Protein AF-A0A139WY87-F1 (afdb_monomer_lite)

Sequence (266 aa):
MGYLLSLSDLKKVIAVGTIFSIVATLAPASAQAIRIGKASGSSINSGSFNFDIVTVDDVTKDDESVGFFPEAIQNFNISNQSLGSRNFEICGNLVCPPGNVTVTRLRTDPASGNVLNLNIGSDNQQINLKQLQELFAIKLPSNPDFFENDDVVRYDVTFDSNPQPDLIFLIQSNDPNIINNLSILSQFTDSEILGFFPSLVVAFNNEQNVGTNSGVFKFSLQFPSQPVPEPQANNALLGVGVLGAVLLMKSNQRLKKPVEYKKHQL

Foldseek 3Di:
DDPPDDPVNVVVVLVVVL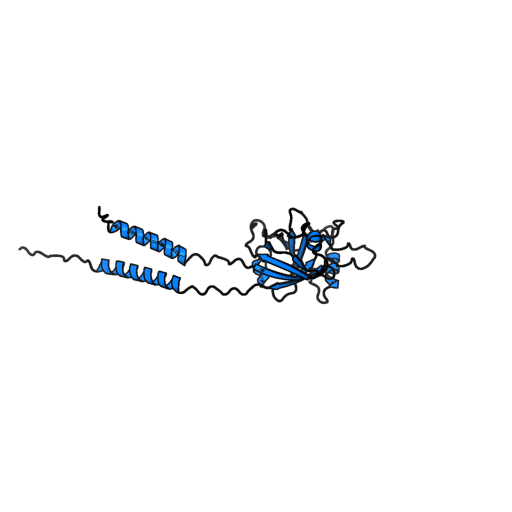VVLCVVLVPDPVCPPFWWKKKWWAFPAQAIKIWIATWDFFPCPPDLFKGKAFLRTGFIAHDDPPDCCVVCLQAVDSTQARKMKMKHQFDADPPPQWTPQDAAEPVRHTDHPVVVQVLCVVPDPDGDPSDDDSQKMKIFIHRDPDSHGSKIWIDRDPDSCVRRTPVCLVVQQVPKIKIFGRHQFADDDPPDDDGDSRGIMIMGIDIPDDPPPPSPVVSVVVSVVSVVVVVVVVVVVVPPDDDDDDDDDD

Secondary structure (DSSP, 8-state):
------HHHHHHHHHHHHHHHHHHHH--SS----EEEEEEEEETTTEEEEEEEEEPBPS-TT-TTEEEEEEEEEEEEEE-TT-TTHHHHHHSSSSPPPEEEEEEE--B-TTT-EEEEEEETTTTEEEEHHHHHHHHHTT-SS---SSSSS-EEEEEEESSS-SS-SEEEEEE---GGGTTBGGGGGGGTTSPEEEE-GGG----BTTBS----TTEEEEEEE----------HHHHHHHHHHHHHHHHHHHHHHT-----------

Radius of gyration: 30.4 Å; chains: 1; bounding box: 88×79×75 Å

Structure (mmCIF, N/CA/C/O backbone):
data_AF-A0A139WY87-F1
#
_entry.id   AF-A0A139WY87-F1
#
loop_
_atom_site.group_PDB
_atom_site.id
_atom_site.type_symbol
_atom_site.label_atom_id
_atom_site.label_alt_id
_atom_site.label_comp_id
_atom_site.label_asym_id
_atom_site.label_entity_id
_atom_site.label_seq_id
_atom_site.pdbx_PDB_ins_code
_atom_site.Cartn_x
_atom_site.Cartn_y
_atom_site.Cartn_z
_atom_site.occupancy
_atom_site.B_iso_or_equiv
_atom_site.auth_seq_id
_atom_site.auth_comp_id
_atom_site.auth_asym_id
_atom_site.auth_atom_id
_atom_site.pdbx_PDB_model_num
ATOM 1 N N . MET A 1 1 ? -19.636 -43.791 -50.875 1.00 38.56 1 MET A N 1
ATOM 2 C CA . MET A 1 1 ? -19.940 -44.022 -49.446 1.00 38.56 1 MET A CA 1
ATOM 3 C C . MET A 1 1 ? -20.724 -42.827 -48.931 1.00 38.56 1 MET A C 1
ATOM 5 O O . MET A 1 1 ? -20.131 -41.785 -48.696 1.00 38.56 1 MET A O 1
ATOM 9 N N . GLY A 1 2 ? -22.052 -42.934 -48.868 1.00 39.47 2 GLY A N 1
ATOM 10 C CA . GLY A 1 2 ? -22.903 -41.893 -48.290 1.00 39.47 2 GLY A CA 1
ATOM 11 C C . GLY A 1 2 ? -23.170 -42.222 -46.827 1.00 39.47 2 GLY A C 1
ATOM 12 O O . GLY A 1 2 ? -23.756 -43.264 -46.543 1.00 39.47 2 GLY A O 1
ATOM 13 N N . TYR A 1 3 ? -22.721 -41.372 -45.907 1.00 42.31 3 TYR A N 1
ATOM 14 C CA . TYR A 1 3 ? -23.073 -41.498 -44.496 1.00 42.31 3 TYR A CA 1
ATOM 15 C C . TYR A 1 3 ? -24.519 -41.025 -44.309 1.00 42.31 3 TYR A C 1
ATOM 17 O O . TYR A 1 3 ? -24.798 -39.829 -44.260 1.00 42.31 3 TYR A O 1
ATOM 25 N N . LEU A 1 4 ? -25.452 -41.976 -44.230 1.00 40.59 4 LEU A N 1
ATOM 26 C CA . LEU A 1 4 ? -26.797 -41.745 -43.707 1.00 40.59 4 LEU A CA 1
ATOM 27 C C . LEU A 1 4 ? -26.678 -41.560 -42.191 1.00 40.59 4 LEU A C 1
ATOM 29 O O . LEU A 1 4 ? -26.730 -42.522 -41.430 1.00 40.59 4 LEU A O 1
ATOM 33 N N . LEU A 1 5 ? -26.477 -40.316 -41.755 1.00 42.03 5 LEU A N 1
ATOM 34 C CA . LEU A 1 5 ? -26.636 -39.954 -40.350 1.00 42.03 5 LEU A CA 1
ATOM 35 C C . LEU A 1 5 ? -28.086 -40.241 -39.951 1.00 42.03 5 LEU A C 1
ATOM 37 O O . LEU A 1 5 ? -29.025 -39.706 -40.547 1.00 42.03 5 LEU A O 1
ATOM 41 N N . SER A 1 6 ? -28.274 -41.119 -38.967 1.00 50.28 6 SER A N 1
ATOM 42 C CA . SER A 1 6 ? -29.606 -41.441 -38.473 1.00 50.28 6 SER A CA 1
ATOM 43 C C . SER A 1 6 ? -30.244 -40.186 -37.864 1.00 50.28 6 SER A C 1
ATOM 45 O O . SER A 1 6 ? -29.577 -39.364 -37.229 1.00 50.28 6 SER A O 1
ATOM 47 N N . LEU A 1 7 ? -31.559 -40.022 -38.029 1.00 52.47 7 LEU A N 1
ATOM 48 C CA . LEU A 1 7 ? -32.296 -38.864 -37.502 1.00 52.47 7 LEU A CA 1
ATOM 49 C C . LEU A 1 7 ? -32.148 -38.702 -35.972 1.00 52.47 7 LEU A C 1
ATOM 51 O O . LEU A 1 7 ? -32.350 -37.609 -35.440 1.00 52.47 7 LEU A O 1
ATOM 55 N N . SER A 1 8 ? -31.820 -39.785 -35.259 1.00 55.44 8 SER A N 1
ATOM 56 C CA . SER A 1 8 ? -31.513 -39.782 -33.825 1.00 55.44 8 SER A CA 1
ATOM 57 C C . SER A 1 8 ? -30.173 -39.133 -33.494 1.00 55.44 8 SER A C 1
ATOM 59 O O . SER A 1 8 ? -30.075 -38.464 -32.466 1.00 55.44 8 SER A O 1
ATOM 61 N N . ASP A 1 9 ? -29.169 -39.272 -34.358 1.00 52.75 9 ASP A N 1
ATOM 62 C CA . ASP A 1 9 ? -27.836 -38.712 -34.123 1.00 52.75 9 ASP A CA 1
ATOM 63 C C . ASP A 1 9 ? -27.827 -37.203 -34.381 1.00 52.75 9 ASP A C 1
ATOM 65 O O . ASP A 1 9 ? -27.259 -36.444 -33.598 1.00 52.75 9 ASP A O 1
ATOM 69 N N . LEU A 1 10 ? -28.591 -36.738 -35.377 1.00 56.41 10 LEU A N 1
ATOM 70 C CA . LEU A 1 10 ? -28.772 -35.307 -35.647 1.00 56.41 10 LEU A CA 1
ATOM 71 C C . LEU A 1 10 ? -29.410 -34.568 -34.453 1.00 56.41 10 LEU A C 1
ATOM 73 O O . LEU A 1 10 ? -28.986 -33.472 -34.094 1.00 56.41 10 LEU A O 1
ATOM 77 N N . LYS A 1 11 ? -30.400 -35.185 -33.789 1.00 52.59 11 LYS A N 1
ATOM 78 C CA . LYS A 1 11 ? -31.056 -34.613 -32.597 1.00 52.59 11 LYS A CA 1
ATOM 79 C C . LYS A 1 11 ? -30.097 -34.464 -31.417 1.00 52.59 11 LYS A C 1
ATOM 81 O O . LYS A 1 11 ? -30.176 -33.471 -30.698 1.00 52.59 11 LYS A O 1
ATOM 86 N N . LYS A 1 12 ? -29.195 -35.431 -31.223 1.00 54.78 12 LYS A N 1
ATOM 87 C CA . LYS A 1 12 ? -28.182 -35.384 -30.159 1.00 54.78 12 LYS A CA 1
ATOM 88 C C . LYS A 1 12 ? -27.159 -34.279 -30.420 1.00 54.78 12 LYS A C 1
ATOM 90 O O . LYS A 1 12 ? -26.861 -33.511 -29.514 1.00 54.78 12 LYS A O 1
ATOM 95 N N . VAL A 1 13 ? -26.694 -34.147 -31.662 1.00 58.31 13 VAL A N 1
ATOM 96 C CA . VAL A 1 13 ? -25.726 -33.110 -32.059 1.00 58.31 13 VAL A CA 1
ATOM 97 C C . VAL A 1 13 ? -26.313 -31.702 -31.901 1.00 58.31 13 VAL A C 1
ATOM 99 O O . VAL A 1 13 ? -25.653 -30.823 -31.353 1.00 58.31 13 VAL A O 1
ATOM 102 N N . ILE A 1 14 ? -27.576 -31.498 -32.289 1.00 60.97 14 ILE A N 1
ATOM 103 C CA . ILE A 1 14 ? -28.265 -30.205 -32.128 1.00 60.97 14 ILE A CA 1
ATOM 104 C C . ILE A 1 14 ? -28.465 -29.861 -30.643 1.00 60.97 14 ILE A C 1
ATOM 106 O O . ILE A 1 14 ? -28.245 -28.717 -30.246 1.00 60.97 14 ILE A O 1
ATOM 110 N N . ALA A 1 15 ? -28.834 -30.834 -29.803 1.00 57.53 15 ALA A N 1
ATOM 111 C CA . ALA A 1 15 ? -28.998 -30.616 -28.364 1.00 57.53 15 ALA A CA 1
ATOM 112 C C . ALA A 1 15 ? -27.677 -30.217 -27.682 1.00 57.53 15 ALA A C 1
ATOM 114 O O . ALA A 1 15 ? -27.653 -29.263 -26.907 1.00 57.53 15 ALA A O 1
ATOM 115 N N . VAL A 1 16 ? -26.574 -30.890 -28.022 1.00 58.03 16 VAL A N 1
ATOM 116 C CA . VAL A 1 16 ? -25.238 -30.564 -27.501 1.00 58.03 16 VAL A CA 1
ATOM 117 C C . VAL A 1 16 ? -24.795 -29.173 -27.968 1.00 58.03 16 VAL A C 1
ATOM 119 O O . VAL A 1 16 ? -24.383 -28.362 -27.142 1.00 58.03 16 VAL A O 1
ATOM 122 N N . GLY A 1 17 ? -24.969 -28.844 -29.252 1.00 57.28 17 GLY A N 1
ATOM 123 C CA . GLY A 1 17 ? -24.649 -27.513 -29.782 1.00 57.28 17 GLY A CA 1
ATOM 124 C C . GLY A 1 17 ? -25.454 -26.387 -29.124 1.00 57.28 17 GLY A C 1
ATOM 125 O O . GLY A 1 17 ? -24.917 -25.315 -28.867 1.00 57.28 17 GLY A O 1
ATOM 126 N N . THR A 1 18 ? -26.716 -26.649 -28.771 1.00 57.84 18 THR A N 1
ATOM 127 C CA . THR A 1 18 ? -27.572 -25.675 -28.075 1.00 57.84 18 THR A CA 1
ATOM 128 C C . THR A 1 18 ? -27.088 -25.418 -26.647 1.00 57.84 18 THR A C 1
ATOM 130 O O . THR A 1 18 ? -27.067 -24.272 -26.215 1.00 57.84 18 THR A O 1
ATOM 133 N N . ILE A 1 19 ? -26.641 -26.452 -25.925 1.00 57.97 19 ILE A N 1
ATOM 134 C CA . ILE A 1 19 ? -26.086 -26.302 -24.569 1.00 57.97 19 ILE A CA 1
ATOM 135 C C . ILE A 1 19 ? -24.779 -25.506 -24.608 1.00 57.97 19 ILE A C 1
ATOM 137 O O . ILE A 1 19 ? -24.632 -24.556 -23.845 1.00 57.97 19 ILE A O 1
ATOM 141 N N . PHE A 1 20 ? -23.864 -25.829 -25.527 1.00 58.00 20 PHE A N 1
ATOM 142 C CA . PHE A 1 20 ? -22.621 -25.066 -25.685 1.00 58.00 20 PHE A CA 1
ATOM 143 C C . PHE A 1 20 ? -22.878 -23.618 -26.100 1.00 58.00 20 PHE A C 1
ATOM 145 O O . PHE A 1 20 ? -22.231 -22.718 -25.576 1.00 58.00 20 PHE A O 1
ATOM 152 N N . SER A 1 21 ? -23.855 -23.380 -26.980 1.00 55.19 21 SER A N 1
ATOM 153 C CA . SER A 1 21 ? -24.248 -22.024 -27.359 1.00 55.19 21 SER A CA 1
ATOM 154 C C . SER A 1 21 ? -24.838 -21.264 -26.173 1.00 55.19 21 SER A C 1
ATOM 156 O O . SER A 1 21 ? -24.461 -20.121 -25.971 1.00 55.19 21 SER A O 1
ATOM 158 N N . ILE A 1 22 ? -25.703 -21.883 -25.361 1.00 57.00 22 ILE A N 1
ATOM 159 C CA . ILE A 1 22 ? -26.273 -21.257 -24.160 1.00 57.00 22 ILE A CA 1
ATOM 160 C C . ILE A 1 22 ? -25.167 -20.926 -23.153 1.00 57.00 22 ILE A C 1
ATOM 162 O O . ILE A 1 22 ? -25.120 -19.797 -22.680 1.00 57.00 22 ILE A O 1
ATOM 166 N N . VAL A 1 23 ? -24.238 -21.849 -22.885 1.00 53.56 23 VAL A N 1
ATOM 167 C CA . VAL A 1 23 ? -23.092 -21.614 -21.989 1.00 53.56 23 VAL A CA 1
ATOM 168 C C . VAL A 1 23 ? -22.189 -20.500 -22.522 1.00 53.56 23 VAL A C 1
ATOM 170 O O . VAL A 1 23 ? -21.832 -19.614 -21.759 1.00 53.56 23 VAL A O 1
ATOM 173 N N . ALA A 1 24 ? -21.887 -20.473 -23.822 1.00 55.78 24 ALA A N 1
ATOM 174 C CA . ALA A 1 24 ? -21.084 -19.412 -24.437 1.00 55.78 24 ALA A CA 1
ATOM 175 C C . ALA A 1 24 ? -21.810 -18.053 -24.503 1.00 55.78 24 ALA A C 1
ATOM 177 O O . ALA A 1 24 ? -21.162 -17.013 -24.522 1.00 55.78 24 ALA A O 1
ATOM 178 N N . THR A 1 25 ? -23.148 -18.042 -24.539 1.00 52.44 25 THR A N 1
ATOM 179 C CA . THR A 1 25 ? -23.948 -16.802 -24.509 1.00 52.44 25 THR A CA 1
ATOM 180 C C . THR A 1 25 ? -24.297 -16.325 -23.096 1.00 52.44 25 THR A C 1
ATOM 182 O O . THR A 1 25 ? -24.609 -15.150 -22.932 1.00 52.44 25 THR A O 1
ATOM 185 N N . LEU A 1 26 ? -24.252 -17.203 -22.083 1.00 48.75 26 LEU A N 1
ATOM 186 C CA . LEU A 1 26 ? -24.526 -16.876 -20.674 1.00 48.75 26 LEU A CA 1
ATOM 187 C C . LEU A 1 26 ? -23.254 -16.685 -19.833 1.00 48.75 26 LEU A C 1
ATOM 189 O O . LEU A 1 26 ? -23.305 -16.013 -18.806 1.00 48.75 26 LEU A O 1
ATOM 193 N N . ALA A 1 27 ? -22.114 -17.236 -20.249 1.00 51.72 27 ALA A N 1
ATOM 194 C CA . ALA A 1 27 ? -20.803 -16.874 -19.724 1.00 51.72 27 ALA A CA 1
ATOM 195 C C . ALA A 1 27 ? -20.177 -15.883 -20.717 1.00 51.72 27 ALA A C 1
ATOM 197 O O . ALA A 1 27 ? -19.670 -16.317 -21.751 1.00 51.72 27 ALA A O 1
ATOM 198 N N . PRO A 1 28 ? -20.265 -14.560 -20.464 1.00 44.66 28 PRO A N 1
ATOM 199 C CA . PRO A 1 28 ? -19.524 -13.952 -19.361 1.00 44.66 28 PRO A CA 1
ATOM 200 C C . PRO A 1 28 ? -20.233 -12.724 -18.750 1.00 44.66 28 PRO A C 1
ATOM 202 O O . PRO A 1 28 ? -20.075 -11.601 -19.220 1.00 44.66 28 PRO A O 1
ATOM 205 N N . ALA A 1 29 ? -20.971 -12.917 -17.656 1.00 41.84 29 ALA A N 1
ATOM 206 C CA . ALA A 1 29 ? -21.329 -11.824 -16.737 1.00 41.84 29 ALA A CA 1
ATOM 207 C C . ALA A 1 29 ? -20.638 -11.954 -15.366 1.00 41.84 29 ALA A C 1
ATOM 209 O O . ALA A 1 29 ? -20.713 -11.046 -14.548 1.00 41.84 29 ALA A O 1
ATOM 210 N N . SER A 1 30 ? -19.913 -13.053 -15.132 1.00 40.94 30 SER A N 1
ATOM 211 C CA . SER A 1 30 ? -18.976 -13.201 -14.010 1.00 40.94 30 SER A CA 1
ATOM 212 C C . SER A 1 30 ? -17.540 -12.826 -14.383 1.00 40.94 30 SER A C 1
ATOM 214 O O . SER A 1 30 ? -16.638 -12.986 -13.570 1.00 40.94 30 SER A O 1
ATOM 216 N N . ALA A 1 31 ? -17.312 -12.309 -15.597 1.00 41.44 31 ALA A N 1
ATOM 217 C CA . ALA A 1 31 ? -16.126 -11.512 -15.870 1.00 41.44 31 ALA A CA 1
ATOM 218 C C . ALA A 1 31 ? -16.296 -10.191 -15.109 1.00 41.44 31 ALA A C 1
ATOM 220 O O . ALA A 1 31 ? -16.709 -9.183 -15.679 1.00 41.44 31 ALA A O 1
ATOM 221 N N . GLN A 1 32 ? -16.046 -10.213 -13.798 1.00 48.78 32 GLN A N 1
ATOM 222 C CA . GLN A 1 32 ? -15.683 -9.011 -13.065 1.00 48.78 32 GLN A CA 1
ATOM 223 C C . GLN A 1 32 ? -14.476 -8.457 -13.807 1.00 48.78 32 GLN A C 1
ATOM 225 O O . GLN A 1 32 ? -13.387 -9.026 -13.796 1.00 48.78 32 GLN A O 1
ATOM 230 N N . ALA A 1 33 ? -14.740 -7.454 -14.633 1.00 53.22 33 ALA A N 1
ATOM 231 C CA . ALA A 1 33 ? -13.757 -6.942 -15.549 1.00 53.22 33 ALA A CA 1
ATOM 232 C C . ALA A 1 33 ? -12.628 -6.354 -14.708 1.00 53.22 33 ALA A C 1
ATOM 234 O O . ALA A 1 33 ? -12.869 -5.389 -13.985 1.00 53.22 33 ALA A O 1
ATOM 235 N N . ILE A 1 34 ? -11.434 -6.949 -14.799 1.00 60.88 34 ILE A N 1
ATOM 236 C CA . ILE A 1 34 ? -10.201 -6.409 -14.225 1.00 60.88 34 ILE A CA 1
ATOM 237 C C . ILE A 1 34 ? -10.181 -4.912 -14.538 1.00 60.88 34 ILE A C 1
ATOM 239 O O . ILE A 1 34 ? -10.185 -4.518 -15.711 1.00 60.88 34 ILE A O 1
ATOM 243 N N . ARG A 1 35 ? -10.240 -4.074 -13.500 1.00 72.19 35 ARG A N 1
ATOM 244 C CA . ARG A 1 35 ? -10.120 -2.628 -13.659 1.00 72.19 35 ARG A CA 1
ATOM 245 C C . ARG A 1 35 ? -8.687 -2.255 -13.358 1.00 72.19 35 ARG A C 1
ATOM 247 O O . ARG A 1 35 ? -8.114 -2.681 -12.362 1.00 72.19 35 ARG A O 1
ATOM 254 N N . ILE A 1 36 ? -8.122 -1.460 -14.250 1.00 82.31 36 ILE A N 1
ATOM 255 C CA . ILE A 1 36 ? -6.807 -0.873 -14.053 1.00 82.31 36 ILE A CA 1
ATOM 256 C C . ILE A 1 36 ? -7.052 0.592 -13.718 1.00 82.31 36 ILE A C 1
ATOM 258 O O . ILE A 1 36 ? -7.459 1.371 -14.583 1.00 82.31 36 ILE A O 1
ATOM 262 N N . GLY A 1 37 ? -6.894 0.938 -12.445 1.00 85.69 37 GLY A N 1
ATOM 263 C CA . GLY A 1 37 ? -6.862 2.321 -11.988 1.00 85.69 37 GLY A CA 1
ATOM 264 C C . GLY A 1 37 ? -5.489 2.917 -12.251 1.00 85.69 37 GLY A C 1
ATOM 265 O O . GLY A 1 37 ? -4.485 2.233 -12.110 1.00 85.69 37 GLY A O 1
ATOM 266 N N . LYS A 1 38 ? -5.427 4.190 -12.623 1.00 90.31 38 LYS A N 1
ATOM 267 C CA . LYS A 1 38 ? -4.176 4.939 -12.733 1.00 90.31 38 LYS A CA 1
ATOM 268 C C . LYS A 1 38 ? -4.019 5.827 -11.516 1.00 90.31 38 LYS A C 1
ATOM 270 O O . LYS A 1 38 ? -4.899 6.635 -11.229 1.00 90.31 38 LYS A O 1
ATOM 275 N N . ALA A 1 39 ? -2.907 5.685 -10.819 1.00 90.31 39 ALA A N 1
ATOM 276 C CA . ALA A 1 39 ? -2.515 6.543 -9.722 1.00 90.31 39 ALA A CA 1
ATOM 277 C C . ALA A 1 39 ? -1.458 7.536 -10.204 1.00 90.31 39 ALA A C 1
ATOM 279 O O . ALA A 1 39 ? -0.506 7.167 -10.894 1.00 90.31 39 ALA A O 1
ATOM 280 N N . SER A 1 40 ? -1.600 8.800 -9.821 1.00 89.12 40 SER A N 1
ATOM 281 C CA . SER A 1 40 ? -0.560 9.804 -10.048 1.00 89.12 40 SER A CA 1
ATOM 282 C C . SER A 1 40 ? -0.510 10.802 -8.908 1.00 89.12 40 SER A C 1
ATOM 284 O O . SER A 1 40 ? -1.555 11.259 -8.440 1.00 89.12 40 SER A O 1
ATOM 286 N N . GLY A 1 41 ? 0.694 11.156 -8.476 1.00 86.50 41 GLY A N 1
ATOM 287 C CA . GLY A 1 41 ? 0.896 12.020 -7.323 1.00 86.50 41 GLY A CA 1
ATOM 288 C C . GLY A 1 41 ? 2.230 12.743 -7.326 1.00 86.50 41 GLY A C 1
ATOM 289 O O . GLY A 1 41 ? 3.019 12.649 -8.268 1.00 86.50 41 GLY A O 1
ATOM 290 N N . SER A 1 42 ? 2.478 13.488 -6.252 1.00 80.44 42 SER A N 1
ATOM 291 C CA . SER A 1 42 ? 3.756 14.160 -6.028 1.00 80.44 42 SER A CA 1
ATOM 292 C C . SER A 1 42 ? 4.169 14.170 -4.558 1.00 80.44 42 SER A C 1
ATOM 294 O O . SER A 1 42 ? 3.363 14.351 -3.633 1.00 80.44 42 SER A O 1
ATOM 296 N N . SER A 1 43 ? 5.469 13.986 -4.349 1.00 72.56 43 SER A N 1
ATOM 297 C CA . SER A 1 43 ? 6.122 14.123 -3.050 1.00 72.56 43 SER A CA 1
ATOM 298 C C . SER A 1 43 ? 6.797 15.488 -2.918 1.00 72.56 43 SER A C 1
ATOM 300 O O . SER A 1 43 ? 7.143 16.118 -3.916 1.00 72.56 43 SER A O 1
ATOM 302 N N . ILE A 1 44 ? 7.003 15.931 -1.675 1.00 61.03 44 ILE A N 1
ATOM 303 C CA . ILE A 1 44 ? 7.641 17.213 -1.336 1.00 61.03 44 ILE A CA 1
ATOM 304 C C . ILE A 1 44 ? 9.057 17.303 -1.929 1.00 61.03 44 ILE A C 1
ATOM 306 O O . ILE A 1 44 ? 9.437 18.371 -2.397 1.00 61.03 44 ILE A O 1
ATOM 310 N N . ASN A 1 45 ? 9.804 16.190 -1.970 1.00 57.97 45 ASN A N 1
ATOM 311 C CA . ASN A 1 45 ? 11.219 16.202 -2.366 1.00 57.97 45 ASN A CA 1
ATOM 312 C C . ASN A 1 45 ? 11.618 15.145 -3.413 1.00 57.97 45 ASN A C 1
ATOM 314 O O . ASN A 1 45 ? 12.754 15.194 -3.889 1.00 57.97 45 ASN A O 1
ATOM 318 N N . SER A 1 46 ? 10.746 14.193 -3.783 1.00 58.91 46 SER A N 1
ATOM 319 C CA . SER A 1 46 ? 11.108 13.100 -4.710 1.00 58.91 46 SER A CA 1
ATOM 320 C C . SER A 1 46 ? 10.582 13.231 -6.147 1.00 58.91 46 SER A C 1
ATOM 322 O O . SER A 1 46 ? 11.084 12.539 -7.031 1.00 58.91 46 SER A O 1
ATOM 324 N N . GLY A 1 47 ? 9.715 14.206 -6.440 1.00 73.12 47 GLY A N 1
ATOM 325 C CA . GLY A 1 47 ? 9.161 14.447 -7.783 1.00 73.12 47 GLY A CA 1
ATOM 326 C C . GLY A 1 47 ? 7.725 13.939 -7.935 1.00 73.12 47 GLY A C 1
ATOM 327 O O . GLY A 1 47 ? 7.059 13.632 -6.941 1.00 73.12 47 GLY A O 1
ATOM 328 N N . SER A 1 48 ? 7.226 13.888 -9.174 1.00 85.69 48 SER A N 1
ATOM 329 C CA . SER A 1 48 ? 5.937 13.259 -9.482 1.00 85.69 48 SER A CA 1
ATOM 330 C C . SER A 1 48 ? 6.118 11.767 -9.720 1.00 85.69 48 SER A C 1
ATOM 332 O O . SER A 1 48 ? 7.120 11.351 -10.294 1.00 85.69 48 SER A O 1
ATOM 334 N N . PHE A 1 49 ? 5.147 10.962 -9.314 1.00 87.56 49 PHE A N 1
ATOM 335 C CA . PHE A 1 49 ? 5.144 9.522 -9.549 1.00 87.56 49 PHE A CA 1
ATOM 336 C C . PHE A 1 49 ? 3.810 9.075 -10.129 1.00 87.56 49 PHE A C 1
ATOM 338 O O . PHE A 1 49 ? 2.795 9.770 -10.013 1.00 87.56 49 PHE A O 1
ATOM 345 N N . ASN A 1 50 ? 3.824 7.906 -10.750 1.00 91.81 50 ASN A N 1
ATOM 346 C CA . ASN A 1 50 ? 2.637 7.214 -11.209 1.00 91.81 50 ASN A CA 1
ATOM 347 C C . ASN A 1 50 ? 2.786 5.703 -11.035 1.00 91.81 50 ASN A C 1
ATOM 349 O O . ASN A 1 50 ? 3.892 5.190 -10.881 1.00 91.81 50 ASN A O 1
ATOM 353 N N . PHE A 1 51 ? 1.650 5.022 -11.017 1.00 92.62 51 PHE A N 1
ATOM 354 C CA . PHE A 1 51 ? 1.550 3.574 -11.100 1.00 92.62 51 PHE A CA 1
ATOM 355 C C . PHE A 1 51 ? 0.142 3.185 -11.538 1.00 92.62 51 PHE A C 1
ATOM 357 O O . PHE A 1 51 ? -0.800 3.972 -11.433 1.00 92.62 51 PHE A O 1
ATOM 364 N N . ASP A 1 52 ? 0.002 1.959 -12.005 1.00 93.06 52 ASP A N 1
ATOM 365 C CA . ASP A 1 52 ? -1.278 1.331 -12.275 1.00 93.06 52 ASP A CA 1
ATOM 366 C C . ASP A 1 52 ? -1.664 0.439 -11.082 1.00 93.06 52 ASP A C 1
ATOM 368 O O . ASP A 1 52 ? -0.813 -0.240 -10.508 1.00 93.06 52 ASP A O 1
ATOM 372 N N . ILE A 1 53 ? -2.943 0.438 -10.710 1.00 91.38 53 ILE A N 1
ATOM 373 C CA . ILE A 1 53 ? -3.533 -0.455 -9.708 1.00 91.38 53 ILE A CA 1
ATOM 374 C C . ILE A 1 53 ? -4.457 -1.430 -10.419 1.00 91.38 53 ILE A C 1
ATOM 376 O O . ILE A 1 53 ? -5.494 -1.032 -10.956 1.00 91.38 53 ILE A O 1
ATOM 380 N N . VAL A 1 54 ? -4.109 -2.708 -10.389 1.00 87.44 54 VAL A N 1
ATOM 381 C CA . VAL A 1 54 ? -4.950 -3.788 -10.891 1.00 87.44 54 VAL A CA 1
ATOM 382 C C . VAL A 1 54 ? -5.889 -4.233 -9.780 1.00 87.44 54 VAL A C 1
ATOM 384 O O . VAL A 1 54 ? -5.466 -4.739 -8.744 1.00 87.44 54 VAL A O 1
ATOM 387 N N . THR A 1 55 ? -7.188 -4.053 -9.994 1.00 75.50 55 THR A N 1
ATOM 388 C CA . THR A 1 55 ? -8.203 -4.504 -9.046 1.00 75.50 55 THR A CA 1
ATOM 389 C C . THR A 1 55 ? -8.519 -5.969 -9.329 1.00 75.50 55 THR A C 1
ATOM 391 O O . THR A 1 55 ? -9.297 -6.285 -10.236 1.00 75.50 55 THR A O 1
ATOM 394 N N . VAL A 1 56 ? -7.870 -6.861 -8.590 1.00 68.06 56 VAL A N 1
ATOM 395 C CA . VAL A 1 56 ? -8.181 -8.295 -8.554 1.00 68.06 56 VAL A CA 1
ATOM 396 C C . VAL A 1 56 ? -8.940 -8.633 -7.272 1.00 68.06 56 VAL A C 1
ATOM 398 O O . VAL A 1 56 ? -8.879 -7.884 -6.295 1.00 68.06 56 VAL A O 1
ATOM 401 N N . ASP A 1 57 ? -9.673 -9.745 -7.290 1.00 65.88 57 ASP A N 1
ATOM 402 C CA . ASP A 1 57 ? -10.260 -10.305 -6.074 1.00 65.88 57 ASP A CA 1
ATOM 403 C C . ASP A 1 57 ? -9.147 -10.798 -5.139 1.00 65.88 57 ASP A C 1
ATOM 405 O O . ASP A 1 57 ? -8.126 -11.315 -5.597 1.00 65.88 57 ASP A O 1
ATOM 409 N N . ASP A 1 58 ? -9.366 -10.649 -3.833 1.00 61.31 58 ASP A N 1
ATOM 410 C CA . ASP A 1 58 ? -8.437 -11.106 -2.802 1.00 61.31 58 ASP A CA 1
ATOM 411 C C . ASP A 1 58 ? -8.186 -12.617 -2.898 1.00 61.31 58 ASP A C 1
ATOM 413 O O . ASP A 1 58 ? -9.114 -13.430 -3.033 1.00 61.31 58 ASP A O 1
ATOM 417 N N . VAL A 1 59 ? -6.905 -12.977 -2.843 1.00 58.16 59 VAL A N 1
ATOM 418 C CA . VAL A 1 59 ? -6.414 -14.348 -2.994 1.00 58.16 59 VAL A CA 1
ATOM 419 C C . VAL A 1 59 ? -6.434 -15.085 -1.652 1.00 58.16 59 VAL A C 1
ATOM 421 O O . VAL A 1 59 ? -6.536 -16.312 -1.633 1.00 58.16 59 VAL A O 1
ATOM 424 N N . THR A 1 60 ? -6.401 -14.361 -0.530 1.00 58.38 60 THR A N 1
ATOM 425 C CA . THR A 1 60 ? -6.347 -14.915 0.827 1.00 58.38 60 THR A CA 1
ATOM 426 C C . THR A 1 60 ? -7.666 -14.698 1.558 1.00 58.38 60 THR A C 1
ATOM 428 O O . THR A 1 60 ? -7.708 -14.073 2.609 1.00 58.38 60 THR A O 1
ATOM 431 N N . LYS A 1 61 ? -8.764 -15.274 1.051 1.00 62.34 61 LYS A N 1
ATOM 432 C CA . LYS A 1 61 ? -10.093 -15.223 1.709 1.00 62.34 61 LYS A CA 1
ATOM 433 C C . LYS A 1 61 ? -10.166 -15.914 3.087 1.00 62.34 61 LYS A C 1
ATOM 435 O O . LYS A 1 61 ? -11.261 -16.092 3.614 1.00 62.34 61 LYS A O 1
ATOM 440 N N . ASP A 1 62 ? -9.034 -16.331 3.644 1.00 61.91 62 ASP A N 1
ATOM 441 C CA . ASP A 1 62 ? -8.943 -17.092 4.888 1.00 61.91 62 ASP A CA 1
ATOM 442 C C . ASP A 1 62 ? -8.862 -16.190 6.136 1.00 61.91 62 ASP A C 1
ATOM 444 O O . ASP A 1 62 ? -9.224 -16.640 7.224 1.00 61.91 62 ASP A O 1
ATOM 448 N N . ASP A 1 63 ? -8.435 -14.925 6.000 1.00 69.25 63 ASP A N 1
ATOM 449 C CA . ASP A 1 63 ? -8.384 -13.942 7.093 1.00 69.25 63 ASP A CA 1
ATOM 450 C C . ASP A 1 63 ? -9.099 -12.646 6.686 1.00 69.25 63 ASP A C 1
ATOM 452 O O . ASP A 1 63 ? -8.566 -11.827 5.947 1.00 69.25 63 ASP A O 1
ATOM 456 N N . GLU A 1 64 ? -10.304 -12.418 7.214 1.00 72.00 64 GLU A N 1
ATOM 457 C CA . GLU A 1 64 ? -11.085 -11.204 6.926 1.00 72.00 64 GLU A CA 1
ATOM 458 C C . GLU A 1 64 ? -10.400 -9.902 7.388 1.00 72.00 64 GLU A C 1
ATOM 460 O O . GLU A 1 64 ? -10.868 -8.808 7.067 1.00 72.00 64 GLU A O 1
ATOM 465 N N . SER A 1 65 ? -9.320 -9.995 8.171 1.00 82.44 65 SER A N 1
ATOM 466 C CA . SER A 1 65 ? -8.582 -8.850 8.695 1.00 82.44 65 SER A CA 1
ATOM 467 C C . SER A 1 65 ? -7.343 -8.459 7.886 1.00 82.44 65 SER A C 1
ATOM 469 O O . SER A 1 65 ? -6.781 -7.388 8.154 1.00 82.44 65 SER A O 1
ATOM 471 N N . VAL A 1 66 ? -6.948 -9.272 6.898 1.00 88.50 66 VAL A N 1
ATOM 472 C CA . VAL A 1 66 ? -5.792 -9.030 6.025 1.00 88.50 66 VAL A CA 1
ATOM 473 C C . VAL A 1 66 ? -6.115 -9.444 4.589 1.00 88.50 66 VAL A C 1
ATOM 475 O O . VAL A 1 66 ? -6.290 -10.623 4.310 1.00 88.50 66 VAL A O 1
ATOM 478 N N . GLY A 1 67 ? -6.102 -8.482 3.668 1.00 89.88 67 GLY A N 1
ATOM 479 C CA . GLY A 1 67 ? -6.241 -8.753 2.238 1.00 89.88 67 GLY A CA 1
ATOM 480 C C . GLY A 1 67 ? -4.883 -8.790 1.553 1.00 89.88 67 GLY A C 1
ATOM 481 O O . GLY A 1 67 ? -4.022 -7.957 1.855 1.00 89.88 67 GLY A O 1
ATOM 482 N N . PHE A 1 68 ? -4.680 -9.720 0.620 1.00 90.94 68 PHE A N 1
ATOM 483 C CA . PHE A 1 68 ? -3.431 -9.831 -0.132 1.00 90.94 68 PHE A CA 1
ATOM 484 C C . PHE A 1 68 ? -3.679 -9.892 -1.640 1.00 90.94 68 PHE A C 1
ATOM 486 O O . PHE A 1 68 ? -4.312 -10.806 -2.173 1.00 90.94 68 PHE A O 1
ATOM 493 N N . PHE A 1 69 ? -3.107 -8.918 -2.346 1.00 90.56 69 PHE A N 1
ATOM 494 C CA . PHE A 1 69 ? -3.289 -8.723 -3.778 1.00 90.56 69 PHE A CA 1
ATOM 495 C C . PHE A 1 69 ? -1.925 -8.766 -4.475 1.00 90.56 69 PHE A C 1
ATOM 497 O O . PHE A 1 69 ? -1.214 -7.753 -4.515 1.00 90.56 69 PHE A O 1
ATOM 504 N N . PRO A 1 70 ? -1.522 -9.934 -5.000 1.00 89.94 70 PRO A N 1
ATOM 505 C CA . PRO A 1 70 ? -0.243 -10.068 -5.672 1.00 89.94 70 PRO A CA 1
ATOM 506 C C . PRO A 1 70 ? -0.229 -9.285 -6.987 1.00 89.94 70 PRO A C 1
ATOM 508 O O . PRO A 1 70 ? -1.227 -9.253 -7.707 1.00 89.94 70 PRO A O 1
ATOM 511 N N . GLU A 1 71 ? 0.910 -8.660 -7.292 1.00 91.31 71 GLU A N 1
ATOM 512 C CA . GLU A 1 71 ? 1.151 -7.895 -8.529 1.00 91.31 71 GLU A CA 1
ATOM 513 C C . GLU A 1 71 ? 0.095 -6.805 -8.826 1.00 91.31 71 GLU A C 1
ATOM 515 O O . GLU A 1 71 ? -0.120 -6.413 -9.980 1.00 91.31 71 GLU A O 1
ATOM 520 N N . ALA A 1 72 ? -0.579 -6.312 -7.781 1.00 91.81 72 ALA A N 1
ATOM 521 C CA . ALA A 1 72 ? -1.637 -5.318 -7.891 1.00 91.81 72 ALA A CA 1
ATOM 522 C C . ALA A 1 72 ? -1.112 -3.918 -8.226 1.00 91.81 72 ALA A C 1
ATOM 524 O O . ALA A 1 72 ? -1.862 -3.124 -8.787 1.00 91.81 72 ALA A O 1
ATOM 525 N N . ILE A 1 73 ? 0.154 -3.607 -7.939 1.00 93.94 73 ILE A N 1
ATOM 526 C CA . ILE A 1 73 ? 0.806 -2.378 -8.404 1.00 93.94 73 ILE A CA 1
ATOM 527 C C . ILE A 1 73 ? 1.660 -2.691 -9.626 1.00 93.94 73 ILE A C 1
ATOM 529 O O . ILE A 1 73 ? 2.534 -3.551 -9.581 1.00 93.94 73 ILE A O 1
ATOM 533 N N . GLN A 1 74 ? 1.450 -1.967 -10.719 1.00 93.12 74 GLN A N 1
ATOM 534 C CA . GLN A 1 74 ? 2.197 -2.147 -11.962 1.00 93.12 74 GLN A CA 1
ATOM 535 C C . GLN A 1 74 ? 2.715 -0.817 -12.491 1.00 93.12 74 GLN A C 1
ATOM 537 O O . GLN A 1 74 ? 2.219 0.248 -12.129 1.00 93.12 74 GLN A O 1
ATOM 542 N N . ASN A 1 75 ? 3.724 -0.879 -13.363 1.00 91.81 75 ASN A N 1
ATOM 543 C CA . ASN A 1 75 ? 4.268 0.287 -14.067 1.00 91.81 75 ASN A CA 1
ATOM 544 C C . ASN A 1 75 ? 4.646 1.453 -13.135 1.00 91.81 75 ASN A C 1
ATOM 546 O O . ASN A 1 75 ? 4.514 2.616 -13.517 1.00 91.81 75 ASN A O 1
ATOM 550 N N . PHE A 1 76 ? 5.094 1.152 -11.911 1.00 91.81 76 PHE A N 1
ATOM 551 C CA . PHE A 1 76 ? 5.479 2.183 -10.957 1.00 91.81 76 PHE A CA 1
ATOM 552 C C . PHE A 1 76 ? 6.684 2.963 -11.476 1.00 91.81 76 PHE A C 1
ATOM 554 O O . PHE A 1 76 ? 7.699 2.383 -11.874 1.00 91.81 76 PHE A O 1
ATOM 561 N N . ASN A 1 77 ? 6.574 4.287 -11.460 1.00 88.56 77 ASN A N 1
ATOM 562 C CA . ASN A 1 77 ? 7.625 5.156 -11.949 1.00 88.56 77 ASN A CA 1
ATOM 563 C C . ASN A 1 77 ? 7.615 6.524 -11.265 1.00 88.56 77 ASN A C 1
ATOM 565 O O . ASN A 1 77 ? 6.581 7.188 -11.177 1.00 88.56 77 ASN A O 1
ATOM 569 N N . ILE A 1 78 ? 8.796 6.996 -10.870 1.00 84.56 78 ILE A N 1
ATOM 570 C CA . ILE A 1 78 ? 9.021 8.352 -10.373 1.00 84.56 78 ILE A CA 1
ATOM 571 C C . ILE A 1 78 ? 9.639 9.192 -11.491 1.00 84.56 78 ILE A C 1
ATOM 573 O O . ILE A 1 78 ? 10.812 9.070 -11.841 1.00 84.56 78 ILE A O 1
ATOM 577 N N . SER A 1 79 ? 8.840 10.099 -12.043 1.00 74.62 79 SER A N 1
ATOM 578 C CA . SER A 1 79 ? 9.297 11.123 -12.975 1.00 74.62 79 SER A CA 1
ATOM 579 C C . SER A 1 79 ? 9.926 12.288 -12.206 1.00 74.62 79 SER A C 1
ATOM 581 O O . SER A 1 79 ? 9.238 13.152 -11.659 1.00 74.62 79 SER A O 1
ATOM 583 N N . ASN A 1 80 ? 11.252 12.341 -12.193 1.00 64.06 80 ASN A N 1
ATOM 584 C CA . ASN A 1 80 ? 11.990 13.550 -11.855 1.00 64.06 80 ASN A CA 1
ATOM 585 C C . ASN A 1 80 ? 12.964 13.844 -13.001 1.00 64.06 80 ASN A C 1
ATOM 587 O O . ASN A 1 80 ? 13.729 12.968 -13.397 1.00 64.06 80 ASN A O 1
ATOM 591 N N . GLN A 1 81 ? 12.903 15.053 -13.572 1.00 49.53 81 GLN A N 1
ATOM 592 C CA . GLN A 1 81 ? 13.587 15.408 -14.828 1.00 49.53 81 GLN A CA 1
ATOM 593 C C . GLN A 1 81 ? 15.123 15.331 -14.756 1.00 49.53 81 GLN A C 1
ATOM 595 O O . GLN A 1 81 ? 15.785 15.452 -15.783 1.00 49.53 81 GLN A O 1
ATOM 600 N N . SER A 1 82 ? 15.700 15.129 -13.571 1.00 50.38 82 SER A N 1
ATOM 601 C CA . SER A 1 82 ? 17.146 15.128 -13.360 1.00 50.38 82 SER A CA 1
ATOM 602 C C . SER A 1 82 ? 17.769 13.752 -13.104 1.00 50.38 82 SER A C 1
ATOM 604 O O . SER A 1 82 ? 18.952 13.607 -13.394 1.00 50.38 82 SER A O 1
ATOM 606 N N . LEU A 1 83 ? 17.047 12.735 -12.608 1.00 46.75 83 LEU A N 1
ATOM 607 C CA . LEU A 1 83 ? 17.655 11.452 -12.216 1.00 46.75 83 LEU A CA 1
ATOM 608 C C . LEU A 1 83 ? 16.644 10.288 -12.261 1.00 46.75 83 LEU A C 1
ATOM 610 O O . LEU A 1 83 ? 15.780 10.183 -11.393 1.00 46.75 83 LEU A O 1
ATOM 614 N N . GLY A 1 84 ? 16.821 9.343 -13.194 1.00 49.50 84 GLY A N 1
ATOM 615 C CA . GLY A 1 84 ? 16.148 8.026 -13.190 1.00 49.50 84 GLY A CA 1
ATOM 616 C C . GLY A 1 84 ? 16.538 7.118 -12.007 1.00 49.50 84 GLY A C 1
ATOM 617 O O . GLY A 1 84 ? 16.136 5.961 -11.947 1.00 49.50 84 GLY A O 1
ATOM 618 N N . SER A 1 85 ? 17.320 7.643 -11.061 1.00 56.88 85 SER A N 1
ATOM 619 C CA . SER A 1 85 ? 17.871 6.960 -9.890 1.00 56.88 85 SER A CA 1
ATOM 620 C C . SER A 1 85 ? 16.866 6.749 -8.754 1.00 56.88 85 SER A C 1
ATOM 622 O O . SER A 1 85 ? 17.154 5.994 -7.836 1.00 56.88 85 SER A O 1
ATOM 624 N N . ARG A 1 86 ? 15.693 7.398 -8.781 1.00 73.81 86 ARG A N 1
ATOM 625 C CA . ARG A 1 86 ? 14.754 7.346 -7.646 1.00 73.81 86 ARG A CA 1
ATOM 626 C C . ARG A 1 86 ? 13.907 6.080 -7.582 1.00 73.81 86 ARG A C 1
ATOM 628 O O . ARG A 1 86 ? 13.554 5.674 -6.486 1.00 73.81 86 ARG A O 1
ATOM 635 N N . ASN A 1 87 ? 13.645 5.409 -8.705 1.00 81.81 87 ASN A N 1
ATOM 636 C CA . ASN A 1 87 ? 13.035 4.073 -8.655 1.00 81.81 87 ASN A CA 1
ATOM 637 C C . ASN A 1 87 ? 13.955 3.102 -7.899 1.00 81.81 87 ASN A C 1
ATOM 639 O O . ASN A 1 87 ? 13.494 2.348 -7.050 1.00 81.81 87 ASN A O 1
ATOM 643 N N . PHE A 1 88 ? 15.271 3.210 -8.122 1.00 82.75 88 PHE A N 1
ATOM 644 C CA . PHE A 1 88 ? 16.266 2.393 -7.432 1.00 82.75 88 PHE A CA 1
ATOM 645 C C . PHE A 1 88 ? 16.269 2.631 -5.914 1.00 82.75 88 PHE A C 1
ATOM 647 O O . PHE A 1 88 ? 16.440 1.686 -5.155 1.00 82.75 88 PHE A O 1
ATOM 654 N N . GLU A 1 89 ? 16.026 3.864 -5.461 1.00 80.38 89 GLU A N 1
ATOM 655 C CA . GLU A 1 89 ? 15.888 4.186 -4.030 1.00 80.38 89 GLU A CA 1
ATOM 656 C C . GLU A 1 89 ? 14.644 3.552 -3.382 1.00 80.38 89 GLU A C 1
ATOM 658 O O . GLU A 1 89 ? 14.645 3.324 -2.175 1.00 80.38 89 GLU A O 1
ATOM 663 N N . ILE A 1 90 ? 13.592 3.276 -4.163 1.00 84.69 90 ILE A N 1
ATOM 664 C CA . ILE A 1 90 ? 12.338 2.691 -3.665 1.00 84.69 90 ILE A CA 1
ATOM 665 C C . ILE A 1 90 ? 12.356 1.168 -3.742 1.00 84.69 90 ILE A C 1
ATOM 667 O O . ILE A 1 90 ? 12.096 0.510 -2.749 1.00 84.69 90 ILE A O 1
ATOM 671 N N . CYS A 1 91 ? 12.656 0.607 -4.912 1.00 86.25 91 CYS A N 1
ATOM 672 C CA . CYS A 1 91 ? 12.489 -0.822 -5.192 1.00 86.25 91 CYS A CA 1
ATOM 673 C C . CYS A 1 91 ? 13.806 -1.529 -5.551 1.00 86.25 91 CYS A C 1
ATOM 675 O O . CYS A 1 91 ? 13.790 -2.635 -6.091 1.00 86.25 91 CYS A O 1
ATOM 677 N N . GLY A 1 92 ? 14.957 -0.869 -5.362 1.00 85.31 92 GLY A N 1
ATOM 678 C CA . GLY A 1 92 ? 16.280 -1.428 -5.669 1.00 85.31 92 GLY A CA 1
ATOM 679 C C . GLY A 1 92 ? 16.569 -1.628 -7.161 1.00 85.31 92 GLY A C 1
ATOM 680 O O . GLY A 1 92 ? 17.604 -2.187 -7.514 1.00 85.31 92 GLY A O 1
ATOM 681 N N . ASN A 1 93 ? 15.676 -1.185 -8.052 1.00 85.50 93 ASN A N 1
ATOM 682 C CA . ASN A 1 93 ? 15.758 -1.408 -9.494 1.00 85.50 93 ASN A CA 1
ATOM 683 C C . ASN A 1 93 ? 15.451 -0.125 -10.282 1.00 85.50 93 ASN A C 1
ATOM 685 O O . ASN A 1 93 ? 14.675 0.721 -9.849 1.00 85.50 93 ASN A O 1
ATOM 689 N N . LEU A 1 94 ? 16.038 0.023 -11.477 1.00 83.62 94 LEU A N 1
ATOM 690 C CA . LEU A 1 94 ? 15.732 1.159 -12.369 1.00 83.62 94 LEU A CA 1
ATOM 691 C C . LEU A 1 94 ? 14.269 1.149 -12.837 1.00 83.62 94 LEU A C 1
ATOM 693 O O . LEU A 1 94 ? 13.646 2.199 -12.995 1.00 83.62 94 LEU A O 1
ATOM 697 N N . VAL A 1 95 ? 13.736 -0.052 -13.054 1.00 87.94 95 VAL A N 1
ATOM 698 C CA . VAL A 1 95 ? 12.326 -0.309 -13.336 1.00 87.94 95 VAL A CA 1
ATOM 699 C C . VAL A 1 95 ? 11.822 -1.175 -12.199 1.00 87.94 95 VAL A C 1
ATOM 701 O O . VAL A 1 95 ? 12.356 -2.266 -11.994 1.00 87.94 95 VAL A O 1
ATOM 704 N N . CYS A 1 96 ? 10.835 -0.688 -11.451 1.00 88.75 96 CYS A N 1
ATOM 705 C CA . CYS A 1 96 ? 10.278 -1.486 -10.374 1.00 88.75 96 CYS A CA 1
ATOM 706 C C . CYS A 1 96 ? 9.526 -2.691 -10.951 1.00 88.75 96 CYS A C 1
ATOM 708 O O . CYS A 1 96 ? 8.770 -2.527 -11.916 1.00 88.75 96 CYS A O 1
ATOM 710 N N . PRO A 1 97 ? 9.737 -3.897 -10.399 1.00 92.88 97 PRO A N 1
ATOM 711 C CA . PRO A 1 97 ? 8.898 -5.050 -10.717 1.00 92.88 97 PRO A CA 1
ATOM 712 C C . PRO A 1 97 ? 7.433 -4.788 -10.309 1.00 92.88 97 PRO A C 1
ATOM 714 O O . PRO A 1 97 ? 7.146 -3.784 -9.653 1.00 92.88 97 PRO A O 1
ATOM 717 N N . PRO A 1 98 ? 6.481 -5.656 -10.692 1.00 93.31 98 PRO A N 1
ATOM 718 C CA . PRO A 1 98 ? 5.130 -5.607 -10.144 1.00 93.31 98 PRO A CA 1
ATOM 719 C C . PRO A 1 98 ? 5.147 -5.714 -8.615 1.00 93.31 98 PRO A C 1
ATOM 721 O O . PRO A 1 98 ? 5.867 -6.537 -8.056 1.00 93.31 98 PRO A O 1
ATOM 724 N N . GLY A 1 99 ? 4.359 -4.873 -7.950 1.00 93.00 99 GLY A N 1
ATOM 725 C CA . GLY A 1 99 ? 4.269 -4.814 -6.498 1.00 93.00 99 GLY A CA 1
ATOM 726 C C . GLY A 1 99 ? 3.040 -5.531 -5.958 1.00 93.00 99 GLY A C 1
ATOM 727 O O . GLY A 1 99 ? 1.949 -5.433 -6.522 1.00 93.00 99 GLY A O 1
ATOM 728 N N . ASN A 1 100 ? 3.212 -6.220 -4.838 1.00 93.25 100 ASN A N 1
ATOM 729 C CA . ASN A 1 100 ? 2.130 -6.818 -4.070 1.00 93.25 100 ASN A CA 1
ATOM 730 C C . ASN A 1 100 ? 1.534 -5.775 -3.127 1.00 93.25 100 ASN A C 1
ATOM 732 O O . ASN A 1 100 ? 2.250 -4.902 -2.643 1.00 93.25 100 ASN A O 1
ATOM 736 N N . VAL A 1 101 ? 0.238 -5.884 -2.847 1.00 93.44 101 VAL A N 1
ATOM 737 C CA . VAL A 1 101 ? -0.457 -5.026 -1.886 1.00 93.44 101 VAL A CA 1
ATOM 738 C C . VAL A 1 101 ? -0.996 -5.885 -0.755 1.00 93.44 101 VAL A C 1
ATOM 740 O O . VAL A 1 101 ? -1.791 -6.793 -0.992 1.00 93.44 101 VAL A O 1
ATOM 743 N N . THR A 1 102 ? -0.611 -5.556 0.470 1.00 93.12 102 THR A N 1
ATOM 744 C CA . THR A 1 102 ? -1.220 -6.086 1.690 1.00 93.12 102 THR A CA 1
ATOM 745 C C . THR A 1 102 ? -2.097 -5.004 2.301 1.00 93.12 102 THR A C 1
ATOM 747 O O . THR A 1 102 ? -1.643 -3.881 2.524 1.00 93.12 102 THR A O 1
ATOM 750 N N . VAL A 1 103 ? -3.357 -5.321 2.575 1.00 92.94 103 VAL A N 1
ATOM 751 C CA . VAL A 1 103 ? -4.338 -4.376 3.111 1.00 92.94 103 VAL A CA 1
ATOM 752 C C . VAL A 1 103 ? -4.715 -4.795 4.519 1.00 92.94 103 VAL A C 1
ATOM 754 O O . VAL A 1 103 ? -5.081 -5.941 4.756 1.00 92.94 103 VAL A O 1
ATOM 757 N N . THR A 1 104 ? -4.632 -3.866 5.465 1.00 91.62 104 THR A N 1
ATOM 758 C CA . THR A 1 104 ? -4.975 -4.104 6.873 1.00 91.62 104 THR A CA 1
ATOM 759 C C . THR A 1 104 ? -5.636 -2.874 7.473 1.00 91.62 104 THR A C 1
ATOM 761 O O . THR A 1 104 ? -5.452 -1.757 6.992 1.00 91.62 104 THR A O 1
ATOM 764 N N . ARG A 1 105 ? -6.393 -3.036 8.560 1.00 90.06 105 ARG A N 1
ATOM 765 C CA . ARG A 1 105 ? -6.738 -1.879 9.399 1.00 90.06 105 ARG A CA 1
ATOM 766 C C . ARG A 1 105 ? -5.509 -1.436 10.179 1.00 90.06 105 ARG A C 1
ATOM 768 O O . ARG A 1 105 ? -4.781 -2.274 10.713 1.00 90.06 105 ARG A O 1
ATOM 775 N N . LEU A 1 106 ? -5.297 -0.126 10.252 1.00 89.19 106 LEU A N 1
ATOM 776 C CA . LEU A 1 106 ? -4.252 0.466 11.070 1.00 89.19 106 LEU A CA 1
ATOM 777 C C . LEU A 1 106 ? -4.477 0.037 12.523 1.00 89.19 106 LEU A C 1
ATOM 779 O O . LEU A 1 106 ? -5.558 0.214 13.075 1.00 89.19 106 LEU A O 1
ATOM 783 N N . ARG A 1 107 ? -3.455 -0.561 13.131 1.00 88.38 107 ARG A N 1
ATOM 784 C CA . ARG A 1 107 ? -3.495 -1.042 14.512 1.00 88.38 107 ARG A CA 1
ATOM 785 C C . ARG A 1 107 ? -2.260 -0.573 15.255 1.00 88.38 107 ARG A C 1
ATOM 787 O O . ARG A 1 107 ? -1.179 -0.462 14.670 1.00 88.38 107 ARG A O 1
ATOM 794 N N . THR A 1 108 ? -2.418 -0.352 16.549 1.00 88.81 108 THR A N 1
ATOM 795 C CA . THR A 1 108 ? -1.322 -0.046 17.462 1.00 88.81 108 THR A CA 1
ATOM 796 C C . THR A 1 108 ? -1.118 -1.183 18.452 1.00 88.81 108 THR A C 1
ATOM 798 O O . THR A 1 108 ? -2.049 -1.905 18.812 1.00 88.81 108 THR A O 1
ATOM 801 N N . ASP A 1 109 ? 0.126 -1.366 18.874 1.00 88.81 109 ASP A N 1
ATOM 802 C CA . ASP A 1 109 ? 0.466 -2.225 19.992 1.00 88.81 109 ASP A CA 1
ATOM 803 C C . ASP A 1 109 ? -0.021 -1.567 21.298 1.00 88.81 109 ASP A C 1
ATOM 805 O O . ASP A 1 109 ? 0.406 -0.450 21.608 1.00 88.81 109 ASP A O 1
ATOM 809 N N . PRO A 1 110 ? -0.885 -2.226 22.093 1.00 86.69 110 PRO A N 1
ATOM 810 C CA . PRO A 1 110 ? -1.457 -1.618 23.294 1.00 86.69 110 PRO A CA 1
ATOM 811 C C . PRO A 1 110 ? -0.432 -1.275 24.382 1.00 86.69 110 PRO A C 1
ATOM 813 O O . PRO A 1 110 ? -0.718 -0.451 25.248 1.00 86.69 110 PRO A O 1
ATOM 816 N N . ALA A 1 111 ? 0.739 -1.922 24.380 1.00 88.50 111 ALA A N 1
ATOM 817 C CA . ALA A 1 111 ? 1.751 -1.745 25.418 1.00 88.50 111 ALA A CA 1
ATOM 818 C C . ALA A 1 111 ? 2.717 -0.592 25.109 1.00 88.50 111 ALA A C 1
ATOM 820 O O . ALA A 1 111 ? 3.099 0.155 26.008 1.00 88.50 111 ALA A O 1
ATOM 821 N N . SER A 1 112 ? 3.114 -0.447 23.847 1.00 87.38 112 SER A N 1
ATOM 822 C CA . SER A 1 112 ? 4.082 0.551 23.382 1.00 87.38 112 SER A CA 1
ATOM 823 C C . SER A 1 112 ? 3.438 1.762 22.707 1.00 87.38 112 SER A C 1
ATOM 825 O O . SER A 1 112 ? 4.073 2.809 22.606 1.00 87.38 112 SER A O 1
ATOM 827 N N . GLY A 1 113 ? 2.192 1.643 22.238 1.00 86.38 113 GLY A N 1
ATOM 828 C CA . GLY A 1 113 ? 1.528 2.653 21.409 1.00 86.38 113 GLY A CA 1
ATOM 829 C C . GLY A 1 113 ? 2.087 2.743 19.982 1.00 86.38 113 GLY A C 1
ATOM 830 O O . GLY A 1 113 ? 1.695 3.638 19.227 1.00 86.38 113 GLY A O 1
ATOM 831 N N . ASN A 1 114 ? 2.996 1.838 19.608 1.00 90.25 114 ASN A N 1
ATOM 832 C CA . ASN A 1 114 ? 3.614 1.799 18.287 1.00 90.25 114 ASN A CA 1
ATOM 833 C C . ASN A 1 114 ? 2.641 1.246 17.248 1.00 90.25 114 ASN A C 1
ATOM 835 O O . ASN A 1 114 ? 1.848 0.355 17.539 1.00 90.25 114 ASN A O 1
ATOM 839 N N . VAL A 1 115 ? 2.709 1.749 16.021 1.00 89.19 115 VAL A N 1
ATOM 840 C CA . VAL A 1 115 ? 1.945 1.203 14.900 1.00 89.19 115 VAL A CA 1
ATOM 841 C C . VAL A 1 115 ? 2.507 -0.177 14.554 1.00 89.19 115 VAL A C 1
ATOM 843 O O . VAL A 1 115 ? 3.711 -0.338 14.350 1.00 89.19 115 VAL A O 1
ATOM 846 N N . LEU A 1 116 ? 1.637 -1.186 14.496 1.00 89.06 116 LEU A N 1
ATOM 847 C CA . LEU A 1 116 ? 2.047 -2.563 14.218 1.00 89.06 116 LEU A CA 1
ATOM 848 C C . LEU A 1 116 ? 2.632 -2.684 12.812 1.00 89.06 116 LEU A C 1
ATOM 850 O O . LEU A 1 116 ? 2.082 -2.127 11.866 1.00 89.06 116 LEU A O 1
ATOM 854 N N . ASN A 1 117 ? 3.711 -3.457 12.660 1.00 86.75 117 ASN A N 1
ATOM 855 C CA . ASN A 1 117 ? 4.349 -3.741 11.368 1.00 86.75 117 ASN A CA 1
ATOM 856 C C . ASN A 1 117 ? 4.655 -2.472 10.551 1.00 86.75 117 ASN A C 1
ATOM 858 O O . ASN A 1 117 ? 4.435 -2.454 9.341 1.00 86.75 117 ASN A O 1
ATOM 862 N N . LEU A 1 118 ? 5.087 -1.399 11.220 1.00 88.50 118 LEU A N 1
ATOM 863 C CA . LEU A 1 118 ? 5.483 -0.153 10.579 1.00 88.50 118 LEU A CA 1
ATOM 864 C C . LEU A 1 118 ? 6.811 0.339 11.144 1.00 88.50 118 LEU A C 1
ATOM 866 O O . LEU A 1 118 ? 6.886 0.825 12.274 1.00 88.50 118 LEU A O 1
ATOM 870 N N . ASN A 1 119 ? 7.831 0.260 10.298 1.00 88.31 119 ASN A N 1
ATOM 871 C CA . ASN A 1 119 ? 9.139 0.834 10.547 1.00 88.31 119 ASN A CA 1
ATOM 872 C C . ASN A 1 119 ? 9.419 1.878 9.465 1.00 88.31 119 ASN A C 1
ATOM 874 O O . ASN A 1 119 ? 9.009 1.704 8.316 1.00 88.31 119 ASN A O 1
ATOM 878 N N . ILE A 1 120 ? 10.106 2.952 9.830 1.00 86.06 120 ILE A N 1
ATOM 879 C CA . ILE A 1 120 ? 10.476 4.030 8.913 1.00 86.06 120 ILE A CA 1
ATOM 880 C C . ILE A 1 120 ? 11.969 4.333 9.006 1.00 86.06 120 ILE A C 1
ATOM 882 O O . ILE A 1 120 ? 12.624 3.993 9.991 1.00 86.06 120 ILE A O 1
ATOM 886 N N . GLY A 1 121 ? 12.475 5.021 7.988 1.00 80.06 121 GLY A N 1
ATOM 887 C CA . GLY A 1 121 ? 13.853 5.476 7.921 1.00 80.06 121 GLY A CA 1
ATOM 888 C C . GLY A 1 121 ? 14.861 4.362 7.676 1.00 80.06 121 GLY A C 1
ATOM 889 O O . GLY A 1 121 ? 14.565 3.169 7.718 1.00 80.06 121 GLY A O 1
ATOM 890 N N . SER A 1 122 ? 16.098 4.772 7.405 1.00 73.00 122 SER A N 1
ATOM 891 C CA . SER A 1 122 ? 17.218 3.854 7.170 1.00 73.00 122 SER A CA 1
ATOM 892 C C . SER A 1 122 ? 17.604 3.031 8.404 1.00 73.00 122 SER A C 1
ATOM 894 O O . SER A 1 122 ? 18.319 2.041 8.286 1.00 73.00 122 SER A O 1
ATOM 896 N N . ASP A 1 123 ? 17.181 3.461 9.591 1.00 78.12 123 ASP A N 1
ATOM 897 C CA . ASP A 1 123 ? 17.433 2.826 10.883 1.00 78.12 123 ASP A CA 1
ATOM 898 C C . ASP A 1 123 ? 16.304 1.886 11.334 1.00 78.12 123 ASP A C 1
ATOM 900 O O . ASP A 1 123 ? 16.419 1.272 12.395 1.00 78.12 123 ASP A O 1
ATOM 904 N N . ASN A 1 124 ? 15.253 1.706 10.521 1.00 80.69 124 ASN A N 1
ATOM 905 C CA . ASN A 1 124 ? 14.112 0.839 10.825 1.00 80.69 124 ASN A CA 1
ATOM 906 C C . ASN A 1 124 ? 13.406 1.202 12.140 1.00 80.69 124 ASN A C 1
ATOM 908 O O . ASN A 1 124 ? 12.996 0.322 12.904 1.00 80.69 124 ASN A O 1
ATOM 912 N N . GLN A 1 125 ? 13.251 2.495 12.405 1.00 86.50 125 GLN A N 1
ATOM 913 C CA . GLN A 1 125 ? 12.631 2.988 13.623 1.00 86.50 125 GLN A CA 1
ATOM 914 C C . GLN A 1 125 ? 11.126 2.683 13.643 1.00 86.50 125 GLN A C 1
ATOM 916 O O . GLN A 1 125 ? 10.402 3.009 12.701 1.00 86.50 125 GLN A O 1
ATOM 921 N N . GLN A 1 126 ? 10.635 2.104 14.742 1.00 88.25 126 GLN A N 1
ATOM 922 C CA . GLN A 1 126 ? 9.196 2.022 15.004 1.00 88.25 126 GLN A CA 1
ATOM 923 C C . GLN A 1 126 ? 8.634 3.399 15.350 1.00 88.25 126 GLN A C 1
ATOM 925 O O . GLN A 1 126 ? 9.241 4.148 16.119 1.00 88.25 126 GLN A O 1
ATOM 930 N N . ILE A 1 127 ? 7.444 3.698 14.836 1.00 86.06 127 ILE A N 1
ATOM 931 C CA . ILE A 1 127 ? 6.724 4.932 15.152 1.00 86.06 127 ILE A CA 1
ATOM 932 C C . ILE A 1 127 ? 5.408 4.660 15.856 1.00 86.06 127 ILE A C 1
ATOM 934 O O . ILE A 1 127 ? 4.726 3.673 15.587 1.00 86.06 127 ILE A O 1
ATOM 938 N N . ASN A 1 128 ? 5.031 5.579 16.734 1.00 88.38 128 ASN A N 1
ATOM 939 C CA . ASN A 1 128 ? 3.709 5.606 17.341 1.00 88.38 128 ASN A CA 1
ATOM 940 C C . ASN A 1 128 ? 2.702 6.392 16.492 1.00 88.38 128 ASN A C 1
ATOM 942 O O . ASN A 1 128 ? 3.050 7.088 15.535 1.00 88.38 128 ASN A O 1
ATOM 946 N N . LEU A 1 129 ? 1.425 6.279 16.859 1.00 84.50 129 LEU A N 1
ATOM 947 C CA . LEU A 1 129 ? 0.328 6.914 16.125 1.00 84.50 129 LEU A CA 1
ATOM 948 C C . LEU A 1 129 ? 0.458 8.445 16.065 1.00 84.50 129 LEU A C 1
ATOM 950 O O . LEU A 1 129 ? 0.138 9.053 15.047 1.00 84.50 129 LEU A O 1
ATOM 954 N N . LYS A 1 130 ? 0.979 9.069 17.130 1.00 81.56 130 LYS A N 1
ATOM 955 C CA . LYS A 1 130 ? 1.208 10.518 17.182 1.00 81.56 130 LYS A CA 1
ATOM 956 C C . LYS A 1 130 ? 2.269 10.950 16.168 1.00 81.56 130 LYS A C 1
ATOM 958 O O . LYS A 1 130 ? 2.048 11.901 15.429 1.00 81.56 130 LYS A O 1
ATOM 963 N N . GLN A 1 131 ? 3.379 10.223 16.082 1.00 83.38 131 GLN A N 1
ATOM 964 C CA . GLN A 1 131 ? 4.433 10.476 15.095 1.00 83.38 131 GLN A CA 1
ATOM 965 C C . GLN A 1 131 ? 3.932 10.256 13.663 1.00 83.38 131 GLN A C 1
ATOM 967 O O . GLN A 1 131 ? 4.245 11.044 12.772 1.00 83.38 131 GLN A O 1
ATOM 972 N N . LEU A 1 132 ? 3.107 9.226 13.437 1.00 84.31 132 LEU A N 1
ATOM 973 C CA . LEU A 1 132 ? 2.463 9.012 12.139 1.00 84.31 132 LEU A CA 1
ATOM 974 C C . LEU A 1 132 ? 1.539 10.183 11.774 1.00 84.31 132 LEU A C 1
ATOM 976 O O . LEU A 1 132 ? 1.543 10.635 10.634 1.00 84.31 132 LEU A O 1
ATOM 980 N N . GLN A 1 133 ? 0.784 10.724 12.731 1.00 80.75 133 GLN A N 1
ATOM 981 C CA . GLN A 1 133 ? -0.037 11.911 12.496 1.00 80.75 133 GLN A CA 1
ATOM 982 C C . GLN A 1 133 ? 0.822 13.147 12.192 1.00 80.75 133 GLN A C 1
ATOM 984 O O . GLN A 1 133 ? 0.528 13.881 11.250 1.00 80.75 133 GLN A O 1
ATOM 989 N N . GLU A 1 134 ? 1.896 13.369 12.952 1.00 79.62 134 GLU A N 1
ATOM 990 C CA . GLU A 1 134 ? 2.838 14.475 12.742 1.00 79.62 134 GLU A CA 1
ATOM 991 C C . GLU A 1 134 ? 3.498 14.412 11.352 1.00 79.62 134 GLU A C 1
ATOM 993 O O . GLU A 1 134 ? 3.685 15.452 10.714 1.00 79.62 134 GLU A O 1
ATOM 998 N N . LEU A 1 135 ? 3.752 13.205 10.831 1.00 79.75 135 LEU A N 1
ATOM 999 C CA . LEU A 1 135 ? 4.242 12.977 9.468 1.00 79.75 135 LEU A CA 1
ATOM 1000 C C . LEU A 1 135 ? 3.306 13.594 8.410 1.00 79.75 135 LEU A C 1
ATOM 1002 O O . LEU A 1 135 ? 3.768 14.245 7.468 1.00 79.75 135 LEU A O 1
ATOM 1006 N N . PHE A 1 136 ? 1.990 13.423 8.57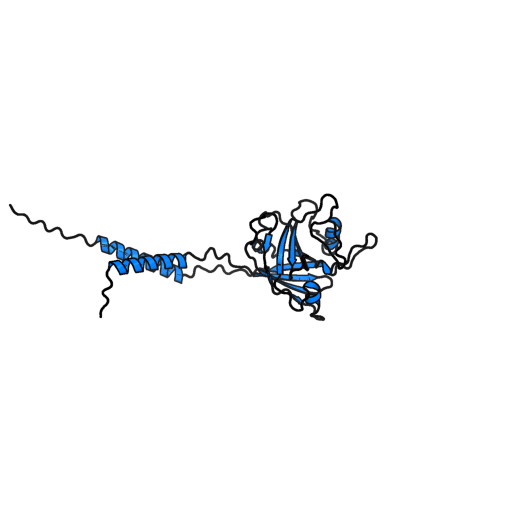0 1.00 77.38 136 PHE A N 1
ATOM 1007 C CA . PHE A 1 136 ? 0.984 13.920 7.622 1.00 77.38 136 PHE A CA 1
ATOM 1008 C C . PHE A 1 136 ? 0.503 15.345 7.906 1.00 77.38 136 PHE A C 1
ATOM 1010 O O . PHE A 1 136 ? 0.085 16.031 6.968 1.00 77.38 136 PHE A O 1
ATOM 1017 N N . ALA A 1 137 ? 0.623 15.825 9.147 1.00 70.88 137 ALA A N 1
ATOM 1018 C CA . ALA A 1 137 ? 0.189 17.160 9.567 1.00 70.88 137 ALA A CA 1
ATOM 1019 C C . ALA A 1 137 ? 0.847 18.300 8.770 1.00 70.88 137 ALA A C 1
ATOM 1021 O O . ALA A 1 137 ? 0.294 19.389 8.645 1.00 70.88 137 ALA A O 1
ATOM 1022 N N . ILE A 1 138 ? 2.006 18.047 8.163 1.00 58.72 138 ILE A N 1
ATOM 1023 C CA . ILE A 1 138 ? 2.731 19.020 7.333 1.00 58.72 138 ILE A CA 1
ATOM 1024 C C . ILE A 1 138 ? 2.088 19.190 5.936 1.00 58.72 138 ILE A C 1
ATOM 1026 O O . ILE A 1 138 ? 2.319 20.198 5.268 1.00 58.72 138 ILE A O 1
ATOM 1030 N N . LYS A 1 139 ? 1.252 18.241 5.480 1.00 55.78 139 LYS A N 1
ATOM 1031 C CA . LYS A 1 139 ? 0.601 18.242 4.152 1.00 55.78 139 LYS A CA 1
ATOM 1032 C C . LYS A 1 139 ? -0.889 18.622 4.169 1.00 55.78 139 LYS A C 1
ATOM 1034 O O . LYS A 1 139 ? -1.457 18.734 3.077 1.00 55.78 139 LYS A O 1
ATOM 1039 N N . LEU A 1 140 ? -1.530 18.829 5.328 1.00 53.69 140 LEU A N 1
ATOM 1040 C CA . LEU A 1 140 ? -2.979 19.081 5.411 1.00 53.69 140 LEU A CA 1
ATOM 1041 C C . LEU A 1 140 ? -3.402 20.040 6.550 1.00 53.69 140 LEU A C 1
ATOM 1043 O O . LEU A 1 140 ? -3.047 19.812 7.700 1.00 53.69 140 LEU A O 1
ATOM 1047 N N . PRO A 1 141 ? -4.260 21.044 6.268 1.00 47.12 141 PRO A N 1
ATOM 1048 C CA . PRO A 1 141 ? -5.074 21.726 7.283 1.00 47.12 141 PRO A CA 1
ATOM 1049 C C . PRO A 1 141 ? -6.276 20.886 7.771 1.00 47.12 141 PRO A C 1
ATOM 1051 O O . PRO A 1 141 ? -6.904 21.237 8.764 1.00 47.12 141 PRO A O 1
ATOM 1054 N N . SER A 1 142 ? -6.591 19.777 7.094 1.00 52.44 142 SER A N 1
ATOM 1055 C CA . SER A 1 142 ? -7.649 18.818 7.439 1.00 52.44 142 SER A CA 1
ATOM 1056 C C . SER A 1 142 ? -7.037 17.419 7.539 1.00 52.44 142 SER A C 1
ATOM 1058 O O . SER A 1 142 ? -6.996 16.676 6.558 1.00 52.44 142 SER A O 1
ATOM 1060 N N . ASN A 1 143 ? -6.449 17.120 8.697 1.00 56.59 143 ASN A N 1
ATOM 1061 C CA . ASN A 1 143 ? -5.832 15.826 8.977 1.00 56.59 143 ASN A CA 1
ATOM 1062 C C . ASN A 1 143 ? -6.876 14.701 8.924 1.00 56.59 143 ASN A C 1
ATOM 1064 O O . ASN A 1 143 ? -7.998 14.918 9.383 1.00 56.59 143 ASN A O 1
ATOM 1068 N N . PRO A 1 144 ? -6.512 13.501 8.432 1.00 57.19 144 PRO A N 1
ATOM 1069 C CA . PRO A 1 144 ? -7.283 12.301 8.721 1.00 57.19 144 PRO A CA 1
ATOM 1070 C C . PRO A 1 144 ? -7.447 12.185 10.230 1.00 57.19 144 PRO A C 1
ATOM 1072 O O . PRO A 1 144 ? -6.485 12.394 10.982 1.00 57.19 144 PRO A O 1
ATOM 1075 N N . ASP A 1 145 ? -8.653 11.856 10.670 1.00 62.12 145 ASP A N 1
ATOM 1076 C CA . ASP A 1 145 ? -8.860 11.546 12.071 1.00 62.12 145 ASP A CA 1
ATOM 1077 C C . ASP A 1 145 ? -8.355 10.128 12.344 1.00 62.12 145 ASP A C 1
ATOM 1079 O O . ASP A 1 145 ? -9.061 9.135 12.171 1.00 62.12 145 ASP A O 1
ATOM 1083 N N . PHE A 1 146 ? -7.079 10.047 12.710 1.00 61.44 146 PHE A N 1
ATOM 1084 C CA . PHE A 1 146 ? -6.423 8.804 13.101 1.00 61.44 146 PHE A CA 1
ATOM 1085 C C . PHE A 1 146 ? -6.903 8.275 14.461 1.00 61.44 146 PHE A C 1
ATOM 1087 O O . PHE A 1 146 ? -6.538 7.156 14.812 1.00 61.44 146 PHE A O 1
ATOM 1094 N N . PHE A 1 147 ? -7.653 9.063 15.241 1.00 54.97 147 PHE A N 1
ATOM 1095 C CA . PHE A 1 147 ? -7.871 8.819 16.668 1.00 54.97 147 PHE A CA 1
ATOM 1096 C C . PHE A 1 147 ? -9.326 8.548 17.043 1.00 54.97 147 PHE A C 1
ATOM 1098 O O . PHE A 1 147 ? -9.545 7.895 18.061 1.00 54.97 147 PHE A O 1
ATOM 1105 N N . GLU A 1 148 ? -10.314 9.009 16.273 1.00 54.06 148 GLU A N 1
ATOM 1106 C CA . GLU A 1 148 ? -11.704 8.897 16.731 1.00 54.06 148 GLU A CA 1
ATOM 1107 C C . GLU A 1 148 ? -12.416 7.587 16.357 1.00 54.06 148 GLU A C 1
ATOM 1109 O O . GLU A 1 148 ? -13.344 7.234 17.078 1.00 54.06 148 GLU A O 1
ATOM 1114 N N . ASN A 1 149 ? -12.015 6.827 15.316 1.00 55.00 149 ASN A N 1
ATOM 1115 C CA . ASN A 1 149 ? -12.846 5.692 14.846 1.00 55.00 149 ASN A CA 1
ATOM 1116 C C . ASN A 1 149 ? -12.146 4.403 14.330 1.00 55.00 149 ASN A C 1
ATOM 1118 O O . ASN A 1 149 ? -12.840 3.553 13.789 1.00 55.00 149 ASN A O 1
ATOM 1122 N N . ASP A 1 150 ? -10.823 4.196 14.451 1.00 60.78 150 ASP A N 1
ATOM 1123 C CA . ASP A 1 150 ? -10.127 2.966 13.961 1.00 60.78 150 ASP A CA 1
ATOM 1124 C C . ASP A 1 150 ? -10.416 2.573 12.482 1.00 60.78 150 ASP A C 1
ATOM 1126 O O . ASP A 1 150 ? -10.182 1.445 12.029 1.00 60.78 150 ASP A O 1
ATOM 1130 N N . ASP A 1 151 ? -10.902 3.525 11.687 1.00 81.94 151 ASP A N 1
ATOM 1131 C CA . ASP A 1 151 ? -11.367 3.307 10.315 1.00 81.94 151 ASP A CA 1
ATOM 1132 C C . ASP A 1 151 ? -10.295 3.613 9.265 1.00 81.94 151 ASP A C 1
ATOM 1134 O O . ASP A 1 151 ? -10.578 3.736 8.073 1.00 81.94 151 ASP A O 1
ATOM 1138 N N . VAL A 1 152 ? -9.038 3.744 9.687 1.00 87.69 152 VAL A N 1
ATOM 1139 C CA . VAL A 1 152 ? -7.924 3.940 8.761 1.00 87.69 152 VAL A CA 1
ATOM 1140 C C . VAL A 1 152 ? -7.457 2.587 8.246 1.00 87.69 152 VAL A C 1
ATOM 1142 O O . VAL A 1 152 ? -6.987 1.731 8.991 1.00 87.69 152 VAL A O 1
ATOM 1145 N N . VAL A 1 153 ? -7.557 2.411 6.939 1.00 91.06 153 VAL A N 1
ATOM 1146 C CA . VAL A 1 153 ? -7.094 1.242 6.205 1.00 91.06 153 VAL A CA 1
ATOM 1147 C C . VAL A 1 153 ? -5.725 1.554 5.625 1.00 91.06 153 VAL A C 1
ATOM 1149 O O . VAL A 1 153 ? -5.540 2.560 4.934 1.00 91.06 153 VAL A O 1
ATOM 1152 N N . ARG A 1 154 ? -4.765 0.687 5.924 1.00 92.88 154 ARG A N 1
ATOM 1153 C CA . ARG A 1 154 ? -3.385 0.757 5.471 1.00 92.88 154 ARG A CA 1
ATOM 1154 C C . ARG A 1 154 ? -3.162 -0.199 4.310 1.00 92.88 154 ARG A C 1
ATOM 1156 O O . ARG A 1 154 ? -3.489 -1.379 4.406 1.00 92.88 154 ARG A O 1
ATOM 1163 N N . TYR A 1 155 ? -2.569 0.330 3.249 1.00 94.44 155 TYR A N 1
ATOM 1164 C CA . TYR A 1 155 ? -2.150 -0.405 2.068 1.00 94.44 155 TYR A CA 1
ATOM 1165 C C . TYR A 1 155 ? -0.628 -0.404 2.023 1.00 94.44 155 TYR A C 1
ATOM 1167 O O . TYR A 1 155 ? -0.011 0.638 1.796 1.00 94.44 155 TYR A O 1
ATOM 1175 N N . ASP A 1 156 ? -0.050 -1.572 2.257 1.00 94.75 156 ASP A N 1
ATOM 1176 C CA . ASP A 1 156 ? 1.384 -1.819 2.268 1.00 94.75 156 ASP A CA 1
ATOM 1177 C C . ASP A 1 156 ? 1.786 -2.414 0.922 1.00 94.75 156 ASP A C 1
ATOM 1179 O O . ASP A 1 156 ? 1.318 -3.489 0.552 1.00 94.75 156 ASP A O 1
ATOM 1183 N N . VAL A 1 157 ? 2.643 -1.716 0.183 1.00 94.88 157 VAL A N 1
ATOM 1184 C CA . VAL A 1 157 ? 3.112 -2.145 -1.134 1.00 94.88 157 VAL A CA 1
ATOM 1185 C C . VAL A 1 157 ? 4.551 -2.627 -1.043 1.00 94.88 157 VAL A C 1
ATOM 1187 O O . VAL A 1 157 ? 5.417 -1.900 -0.553 1.00 94.88 157 VAL A O 1
ATOM 1190 N N . THR A 1 158 ? 4.810 -3.824 -1.562 1.00 94.12 158 THR A N 1
ATOM 1191 C CA . THR A 1 158 ? 6.150 -4.418 -1.669 1.00 94.12 158 THR A CA 1
ATOM 1192 C C . THR A 1 158 ? 6.455 -4.761 -3.121 1.00 94.12 158 THR A C 1
ATOM 1194 O O . THR A 1 158 ? 5.686 -5.464 -3.771 1.00 94.12 158 THR A O 1
ATOM 1197 N N . PHE A 1 159 ? 7.564 -4.258 -3.659 1.00 90.50 159 PHE A N 1
ATOM 1198 C CA . PHE A 1 159 ? 8.002 -4.540 -5.029 1.00 90.50 159 PHE A CA 1
ATOM 1199 C C . PHE A 1 159 ? 8.886 -5.788 -5.114 1.00 90.50 159 PHE A C 1
ATOM 1201 O O . PHE A 1 159 ? 8.903 -6.467 -6.133 1.00 90.50 159 PHE A O 1
ATOM 1208 N N . ASP A 1 160 ? 9.596 -6.129 -4.045 1.00 80.06 160 ASP A N 1
ATOM 1209 C CA . ASP A 1 160 ? 10.441 -7.324 -3.992 1.00 80.06 160 ASP A CA 1
ATOM 1210 C C . ASP A 1 160 ? 10.033 -8.224 -2.814 1.00 80.06 160 ASP A C 1
ATOM 1212 O O . ASP A 1 160 ? 9.073 -7.968 -2.088 1.00 80.06 160 ASP A O 1
ATOM 1216 N N . SER A 1 161 ? 10.810 -9.272 -2.577 1.00 67.75 161 SER A N 1
ATOM 1217 C CA . SER A 1 161 ? 10.721 -10.193 -1.443 1.00 67.75 161 SER A CA 1
ATOM 1218 C C . SER A 1 161 ? 11.112 -9.537 -0.106 1.00 67.75 161 SER A C 1
ATOM 1220 O O . SER A 1 161 ? 11.424 -10.237 0.861 1.00 67.75 161 SER A O 1
ATOM 1222 N N . ASN A 1 162 ? 11.156 -8.202 -0.047 1.00 69.06 162 ASN A N 1
ATOM 1223 C CA . ASN A 1 162 ? 11.460 -7.456 1.161 1.00 69.06 162 ASN A CA 1
ATOM 1224 C C . ASN A 1 162 ? 10.275 -7.583 2.136 1.00 69.06 162 ASN A C 1
ATOM 1226 O O . ASN A 1 162 ? 9.138 -7.305 1.751 1.00 69.06 162 ASN A O 1
ATOM 1230 N N . PRO A 1 163 ? 10.501 -7.989 3.399 1.00 72.69 163 PRO A N 1
ATOM 1231 C CA . PRO A 1 163 ? 9.437 -8.025 4.400 1.00 72.69 163 PRO A CA 1
ATOM 1232 C C . PRO A 1 163 ? 8.897 -6.636 4.769 1.00 72.69 163 PRO A C 1
ATOM 1234 O O . PRO A 1 163 ? 7.865 -6.552 5.432 1.00 72.69 163 PRO A O 1
ATOM 1237 N N . GLN A 1 164 ? 9.590 -5.557 4.395 1.00 83.38 164 GLN A N 1
ATOM 1238 C CA . GLN A 1 164 ? 9.145 -4.193 4.655 1.00 83.38 164 GLN A CA 1
ATOM 1239 C C . GLN A 1 164 ? 8.478 -3.557 3.432 1.00 83.38 164 GLN A C 1
ATOM 1241 O O . GLN A 1 164 ? 8.957 -3.752 2.316 1.00 83.38 164 GLN A O 1
ATOM 1246 N N . PRO A 1 165 ? 7.412 -2.763 3.638 1.00 91.19 165 PRO A N 1
ATOM 1247 C CA . PRO A 1 165 ? 6.764 -2.024 2.563 1.00 91.19 165 PRO A CA 1
ATOM 1248 C C . PRO A 1 165 ? 7.675 -0.936 1.989 1.00 91.19 165 PRO A C 1
ATOM 1250 O O . PRO A 1 165 ? 8.248 -0.127 2.720 1.00 91.19 165 PRO A O 1
ATOM 1253 N N . ASP A 1 166 ? 7.735 -0.872 0.664 1.00 90.62 166 ASP A N 1
ATOM 1254 C CA . ASP A 1 166 ? 8.451 0.163 -0.086 1.00 90.62 166 ASP A CA 1
ATOM 1255 C C . ASP A 1 166 ? 7.595 1.436 -0.231 1.00 90.62 166 ASP A C 1
ATOM 1257 O O . ASP A 1 166 ? 8.104 2.554 -0.349 1.00 90.62 166 ASP A O 1
ATOM 1261 N N . LEU A 1 167 ? 6.271 1.274 -0.199 1.00 91.81 167 LEU A N 1
ATOM 1262 C CA . LEU A 1 167 ? 5.272 2.327 -0.341 1.00 91.81 167 LEU A CA 1
ATOM 1263 C C . LEU A 1 167 ? 4.089 2.011 0.581 1.00 91.81 167 LEU A C 1
ATOM 1265 O O . LEU A 1 167 ? 3.583 0.894 0.582 1.00 91.81 167 LEU A O 1
ATOM 1269 N N . ILE A 1 168 ? 3.623 3.000 1.342 1.00 93.06 168 ILE A N 1
ATOM 1270 C CA . ILE A 1 168 ? 2.426 2.872 2.181 1.00 93.06 168 ILE A CA 1
ATOM 1271 C C . ILE A 1 168 ? 1.456 3.989 1.837 1.00 93.06 168 ILE A C 1
ATOM 1273 O O . ILE A 1 168 ? 1.855 5.150 1.730 1.00 93.06 168 ILE A O 1
ATOM 1277 N N . PHE A 1 169 ? 0.172 3.667 1.718 1.00 92.38 169 PHE A N 1
ATOM 1278 C CA . PHE A 1 169 ? -0.883 4.673 1.656 1.00 92.38 169 PHE A CA 1
ATOM 1279 C C . PHE A 1 169 ? -2.072 4.333 2.550 1.00 92.38 169 PHE A C 1
ATOM 1281 O O . PHE A 1 169 ? -2.287 3.183 2.933 1.00 92.38 169 PHE A O 1
ATOM 1288 N N . LEU A 1 170 ? -2.807 5.374 2.934 1.00 90.44 170 LEU A N 1
ATOM 1289 C CA . LEU A 1 170 ? -3.822 5.332 3.978 1.00 90.44 170 LEU A CA 1
ATOM 1290 C C . LEU A 1 170 ? -5.146 5.872 3.443 1.00 90.44 170 LEU A C 1
ATOM 1292 O O . LEU A 1 170 ? -5.185 6.931 2.813 1.00 90.44 170 LEU A O 1
ATOM 1296 N N . ILE A 1 171 ? -6.231 5.156 3.727 1.00 88.75 171 ILE A N 1
ATOM 1297 C CA . ILE A 1 171 ? -7.595 5.532 3.349 1.00 88.75 171 ILE A CA 1
ATOM 1298 C C . ILE A 1 171 ? -8.494 5.402 4.571 1.00 88.75 171 ILE A C 1
ATOM 1300 O O . ILE A 1 171 ? -8.499 4.364 5.222 1.00 88.75 171 ILE A O 1
ATOM 1304 N N . GLN A 1 172 ? -9.285 6.430 4.863 1.00 86.62 172 GLN A N 1
ATOM 1305 C CA . GLN A 1 172 ? -10.320 6.346 5.889 1.00 86.62 172 GLN A CA 1
ATOM 1306 C C . GLN A 1 172 ? -11.587 5.726 5.287 1.00 86.62 172 GLN A C 1
ATOM 1308 O O . GLN A 1 172 ? -12.122 6.240 4.303 1.00 86.62 172 GLN A O 1
ATOM 1313 N N . SER A 1 173 ? -12.042 4.602 5.836 1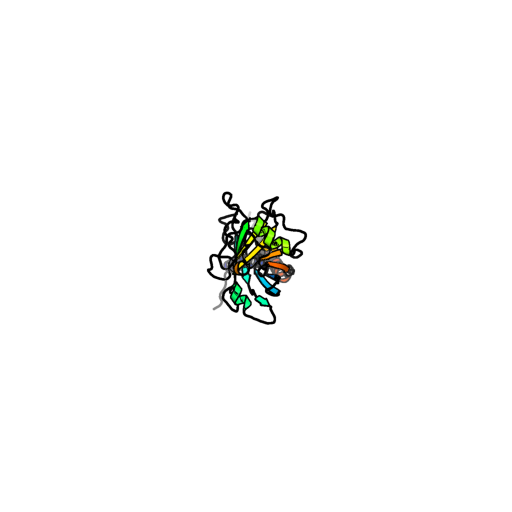.00 85.06 173 SER A N 1
ATOM 1314 C CA . SER A 1 173 ? -13.233 3.896 5.374 1.00 85.06 173 SER A CA 1
ATOM 1315 C C . SER A 1 173 ? -13.797 2.944 6.422 1.00 85.06 173 SER A C 1
ATOM 1317 O O . SER A 1 173 ? -13.091 2.108 6.987 1.00 85.06 173 SER A O 1
ATOM 1319 N N . ASN A 1 174 ? -15.118 2.982 6.554 1.00 84.19 174 ASN A N 1
ATOM 1320 C CA . ASN A 1 174 ? -15.883 2.100 7.430 1.00 84.19 174 ASN A CA 1
ATOM 1321 C C . ASN A 1 174 ? -16.421 0.882 6.661 1.00 84.19 174 ASN A C 1
ATOM 1323 O O . ASN A 1 174 ? -17.101 0.039 7.243 1.00 84.19 174 ASN A O 1
ATOM 1327 N N . ASP A 1 175 ? -16.150 0.783 5.352 1.00 84.00 175 ASP A N 1
ATOM 1328 C CA . ASP A 1 175 ? -16.603 -0.347 4.542 1.00 84.00 175 ASP A CA 1
ATOM 1329 C C . ASP A 1 175 ? -15.879 -1.628 4.990 1.00 84.00 175 ASP A C 1
ATOM 1331 O O . ASP A 1 175 ? -14.647 -1.677 4.950 1.00 84.00 175 ASP A O 1
ATOM 1335 N N . PRO A 1 176 ? -16.595 -2.681 5.418 1.00 79.69 176 PRO A N 1
ATOM 1336 C CA . PRO A 1 176 ? -15.969 -3.932 5.836 1.00 79.69 176 PRO A CA 1
ATOM 1337 C C . PRO A 1 176 ? -15.255 -4.663 4.689 1.00 79.69 176 PRO A C 1
ATOM 1339 O O . PRO A 1 176 ? -14.323 -5.420 4.937 1.00 79.69 176 PRO A O 1
ATOM 1342 N N . ASN A 1 177 ? -15.639 -4.421 3.433 1.00 84.38 177 ASN A N 1
ATOM 1343 C CA . ASN A 1 177 ? -15.077 -5.098 2.264 1.00 84.38 177 ASN A CA 1
ATOM 1344 C C . ASN A 1 177 ? -13.800 -4.438 1.740 1.00 84.38 177 ASN A C 1
ATOM 1346 O O . ASN A 1 177 ? -13.181 -4.978 0.825 1.00 84.38 177 ASN A O 1
ATOM 1350 N N . ILE A 1 178 ? -13.403 -3.283 2.285 1.00 86.56 178 ILE A N 1
ATOM 1351 C CA . ILE A 1 178 ? -12.252 -2.528 1.777 1.00 86.56 178 ILE A CA 1
ATOM 1352 C C . ILE A 1 178 ? -10.932 -3.296 1.879 1.00 86.56 178 ILE A C 1
ATOM 1354 O O . ILE A 1 178 ? -10.031 -3.080 1.075 1.00 86.56 178 ILE A O 1
ATOM 1358 N N . ILE A 1 179 ? -10.838 -4.208 2.846 1.00 87.88 179 ILE A N 1
ATOM 1359 C CA . ILE A 1 179 ? -9.663 -5.054 3.052 1.00 87.88 179 ILE A CA 1
ATOM 1360 C C . ILE A 1 179 ? -9.556 -6.094 1.931 1.00 87.88 179 ILE A C 1
ATOM 1362 O O . ILE A 1 179 ? -8.483 -6.280 1.374 1.00 87.88 179 ILE A O 1
ATOM 1366 N N . ASN A 1 180 ? -10.682 -6.695 1.540 1.00 86.38 180 ASN A N 1
ATOM 1367 C CA . ASN A 1 180 ? -10.716 -7.886 0.684 1.00 86.38 180 ASN A CA 1
ATOM 1368 C C . ASN A 1 180 ? -11.070 -7.563 -0.782 1.00 86.38 180 ASN A C 1
ATOM 1370 O O . ASN A 1 180 ? -11.351 -8.463 -1.576 1.00 86.38 180 ASN A O 1
ATOM 1374 N N . ASN A 1 181 ? -11.127 -6.280 -1.161 1.00 85.56 181 ASN A N 1
ATOM 1375 C CA . ASN A 1 181 ? -11.519 -5.883 -2.512 1.00 85.56 181 ASN A CA 1
ATOM 1376 C C . ASN A 1 181 ? -10.909 -4.546 -2.957 1.00 85.56 181 ASN A C 1
ATOM 1378 O O . ASN A 1 181 ? -11.447 -3.482 -2.656 1.00 85.56 181 ASN A O 1
ATOM 1382 N N . LEU A 1 182 ? -9.873 -4.587 -3.803 1.00 87.62 182 LEU A N 1
ATOM 1383 C CA . LEU A 1 182 ? -9.286 -3.374 -4.392 1.00 87.62 182 LEU A CA 1
ATOM 1384 C C . LEU A 1 182 ? -10.214 -2.638 -5.371 1.00 87.62 182 LEU A C 1
ATOM 1386 O O . LEU A 1 182 ? -9.994 -1.460 -5.644 1.00 87.62 182 LEU A O 1
ATOM 1390 N N . SER A 1 183 ? -11.270 -3.269 -5.894 1.00 83.62 183 SER A N 1
ATOM 1391 C CA . SER A 1 183 ? -12.219 -2.604 -6.807 1.00 83.62 183 SER A CA 1
ATOM 1392 C C . SER A 1 183 ? -12.943 -1.436 -6.142 1.00 83.62 183 SER A C 1
ATOM 1394 O O . SER A 1 183 ? -13.362 -0.491 -6.820 1.00 83.62 183 SER A O 1
ATOM 1396 N N . ILE A 1 184 ? -13.048 -1.468 -4.812 1.00 84.25 184 ILE A N 1
ATOM 1397 C CA . ILE A 1 184 ? -13.618 -0.386 -4.014 1.00 84.25 184 ILE A CA 1
ATOM 1398 C C . ILE A 1 184 ? -12.825 0.916 -4.155 1.00 84.25 184 ILE A C 1
ATOM 1400 O O . ILE A 1 184 ? -13.391 1.991 -4.000 1.00 84.25 184 ILE A O 1
ATOM 1404 N N . LEU A 1 185 ? -11.541 0.849 -4.533 1.00 86.88 185 LEU A N 1
ATOM 1405 C CA . LEU A 1 185 ? -10.703 2.031 -4.724 1.00 86.88 185 LEU A CA 1
ATOM 1406 C C . LEU A 1 185 ? -11.274 2.993 -5.777 1.00 86.88 185 LEU A C 1
ATOM 1408 O O . LEU A 1 185 ? -10.990 4.189 -5.744 1.00 86.88 185 LEU A O 1
ATOM 1412 N N . SER A 1 186 ? -12.143 2.495 -6.663 1.00 83.31 186 SER A N 1
ATOM 1413 C CA . SER A 1 186 ? -12.874 3.312 -7.632 1.00 83.31 186 SER A CA 1
ATOM 1414 C C . SER A 1 186 ? -13.828 4.341 -7.024 1.00 83.31 186 SER A C 1
ATOM 1416 O O . SER A 1 186 ? -14.191 5.283 -7.720 1.00 83.31 186 SER A O 1
ATOM 1418 N N . GLN A 1 187 ? -14.184 4.229 -5.742 1.00 84.19 187 GLN A N 1
ATOM 1419 C CA . GLN A 1 187 ? -14.986 5.243 -5.049 1.00 84.19 187 GLN A CA 1
ATOM 1420 C C . GLN A 1 187 ? -14.161 6.442 -4.551 1.00 84.19 187 GLN A C 1
ATOM 1422 O O . GLN A 1 187 ? -14.732 7.457 -4.165 1.00 84.19 187 GLN A O 1
ATOM 1427 N N . PHE A 1 188 ? -12.826 6.346 -4.564 1.00 83.38 188 PHE A N 1
ATOM 1428 C CA . PHE A 1 188 ? -11.919 7.389 -4.072 1.00 83.38 188 PHE A CA 1
ATOM 1429 C C . PHE A 1 188 ? -11.283 8.214 -5.206 1.00 83.38 188 PHE A C 1
ATOM 1431 O O . PHE A 1 188 ? -10.258 8.858 -4.994 1.00 83.38 188 PHE A O 1
ATOM 1438 N N . THR A 1 189 ? -11.864 8.220 -6.414 1.00 80.94 189 THR A N 1
ATOM 1439 C CA . THR A 1 189 ? -11.304 8.949 -7.573 1.00 80.94 189 THR A CA 1
ATOM 1440 C C . THR A 1 189 ? -11.217 10.457 -7.367 1.00 80.94 189 THR A C 1
ATOM 1442 O O . THR A 1 189 ? -10.286 11.093 -7.852 1.00 80.94 189 THR A O 1
ATOM 1445 N N . ASP A 1 190 ? -12.158 11.021 -6.610 1.00 77.06 190 ASP A N 1
ATOM 1446 C CA . ASP A 1 190 ? -12.232 12.463 -6.352 1.00 77.06 190 ASP A CA 1
ATOM 1447 C C . ASP A 1 190 ? -11.490 12.876 -5.068 1.00 77.06 190 ASP A C 1
ATOM 1449 O O . ASP A 1 190 ? -11.543 14.034 -4.656 1.00 77.06 190 ASP A O 1
ATOM 1453 N N . SER A 1 191 ? -10.809 11.931 -4.411 1.00 78.88 191 SER A N 1
ATOM 1454 C CA . SER A 1 191 ? -10.112 12.148 -3.142 1.00 78.88 191 SER A CA 1
ATOM 1455 C C . SER A 1 191 ? -8.596 12.139 -3.326 1.00 78.88 191 SER A C 1
ATOM 1457 O O . SER A 1 191 ? -8.044 11.339 -4.082 1.00 78.88 191 SER A O 1
ATOM 1459 N N . GLU A 1 192 ? -7.898 13.018 -2.604 1.00 82.25 192 GLU A N 1
ATOM 1460 C CA . GLU A 1 192 ? -6.448 12.902 -2.450 1.00 82.25 192 GLU A CA 1
ATOM 1461 C C . GLU A 1 192 ? -6.139 11.818 -1.415 1.00 82.25 192 GLU A C 1
ATOM 1463 O O . GLU A 1 192 ? -6.514 11.934 -0.248 1.00 82.25 192 GLU A O 1
ATOM 1468 N N . ILE A 1 193 ? -5.424 10.779 -1.833 1.00 86.69 193 ILE A N 1
ATOM 1469 C CA . ILE A 1 193 ? -4.955 9.710 -0.957 1.00 86.69 193 ILE A CA 1
ATOM 1470 C C . ILE A 1 193 ? -3.568 10.075 -0.443 1.00 86.69 193 ILE A C 1
ATOM 1472 O O . ILE A 1 193 ? -2.691 10.519 -1.194 1.00 86.69 193 ILE A O 1
ATOM 1476 N N . LEU A 1 194 ? -3.376 9.890 0.858 1.00 86.69 194 LEU A N 1
ATOM 1477 C CA . LEU A 1 194 ? -2.114 10.146 1.534 1.00 86.69 194 LEU A CA 1
ATOM 1478 C C . LEU A 1 194 ? -1.261 8.893 1.548 1.00 86.69 194 LEU A C 1
ATOM 1480 O O . LEU A 1 194 ? -1.753 7.794 1.796 1.00 86.69 194 LEU A O 1
ATOM 1484 N N . GLY A 1 195 ? 0.038 9.075 1.370 1.00 89.06 195 GLY A N 1
ATOM 1485 C CA . GLY A 1 195 ? 0.987 8.000 1.574 1.00 89.06 195 GLY A CA 1
ATOM 1486 C C . GLY A 1 195 ? 2.399 8.504 1.786 1.00 89.06 195 GLY A C 1
ATOM 1487 O O . GLY A 1 195 ? 2.662 9.711 1.800 1.00 89.06 195 GLY A O 1
ATOM 1488 N N . PHE A 1 196 ? 3.304 7.566 2.002 1.00 88.12 196 PHE A N 1
ATOM 1489 C CA . PHE A 1 196 ? 4.715 7.836 2.179 1.00 88.12 196 PHE A CA 1
ATOM 1490 C C . PHE A 1 196 ? 5.573 6.649 1.741 1.00 88.12 196 PHE A C 1
ATOM 1492 O O . PHE A 1 196 ? 5.111 5.512 1.672 1.00 88.12 196 PHE A O 1
ATOM 1499 N N . PHE A 1 197 ? 6.834 6.942 1.442 1.00 88.31 197 PHE A N 1
ATOM 1500 C CA . PHE A 1 197 ? 7.888 5.959 1.206 1.00 88.31 197 PHE A CA 1
ATOM 1501 C C . PHE A 1 197 ? 8.652 5.739 2.518 1.00 88.31 197 PHE A C 1
ATOM 1503 O O . PHE A 1 197 ? 9.397 6.645 2.908 1.00 88.31 197 PHE A O 1
ATOM 1510 N N . PRO A 1 198 ? 8.480 4.604 3.224 1.00 87.38 198 PRO A N 1
ATOM 1511 C CA . PRO A 1 198 ? 9.047 4.410 4.561 1.00 87.38 198 PRO A CA 1
ATOM 1512 C C . PRO A 1 198 ? 10.564 4.611 4.622 1.00 87.38 198 PRO A C 1
ATOM 1514 O O . PRO A 1 198 ? 11.051 5.289 5.525 1.00 87.38 198 PRO A O 1
ATOM 1517 N N . SER A 1 199 ? 11.298 4.123 3.618 1.00 82.62 199 SER A N 1
ATOM 1518 C CA . SER A 1 199 ? 12.760 4.250 3.513 1.00 82.62 199 SER A CA 1
ATOM 1519 C C . SER A 1 199 ? 13.256 5.693 3.341 1.00 82.62 199 SER A C 1
ATOM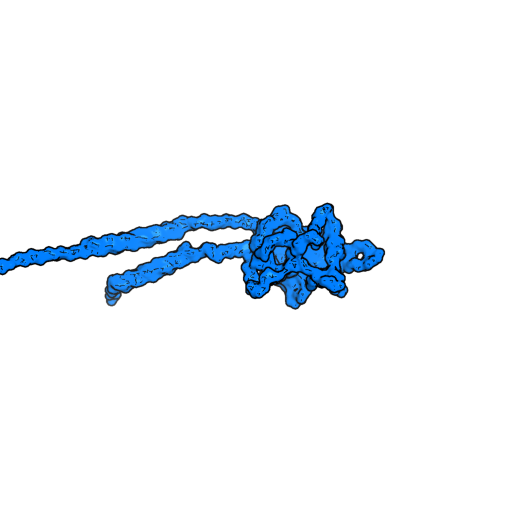 1521 O O . SER A 1 199 ? 14.404 5.992 3.665 1.00 82.62 199 SER A O 1
ATOM 1523 N N . LEU A 1 200 ? 12.401 6.600 2.854 1.00 79.38 200 LEU A N 1
ATOM 1524 C CA . LEU A 1 200 ? 12.738 8.003 2.582 1.00 79.38 200 LEU A CA 1
ATOM 1525 C C . LEU A 1 200 ? 12.266 8.969 3.677 1.00 79.38 200 LEU A C 1
ATOM 1527 O O . LEU A 1 200 ? 12.462 10.184 3.553 1.00 79.38 200 LEU A O 1
ATOM 1531 N N . VAL A 1 201 ? 11.608 8.467 4.723 1.00 77.62 201 VAL A N 1
ATOM 1532 C CA . VAL A 1 201 ? 11.244 9.279 5.886 1.00 77.62 201 VAL A CA 1
ATOM 1533 C C . VAL A 1 201 ? 12.451 9.374 6.814 1.00 77.62 201 VAL A C 1
ATOM 1535 O O . VAL A 1 201 ? 12.984 8.361 7.252 1.00 77.62 201 VAL A O 1
ATOM 1538 N N . VAL A 1 202 ? 12.883 10.592 7.135 1.00 69.00 202 VAL A N 1
ATOM 1539 C CA . VAL A 1 202 ? 13.950 10.805 8.121 1.00 69.00 202 VAL A CA 1
ATOM 1540 C C . VAL A 1 202 ? 13.342 10.809 9.525 1.00 69.00 202 VAL A C 1
ATOM 1542 O O . VAL A 1 202 ? 12.401 11.558 9.782 1.00 69.00 202 VAL A O 1
ATOM 1545 N N . ALA A 1 203 ? 13.896 9.968 10.401 1.00 56.69 203 ALA A N 1
ATOM 1546 C CA . ALA A 1 203 ? 13.509 9.769 11.796 1.00 56.69 203 ALA 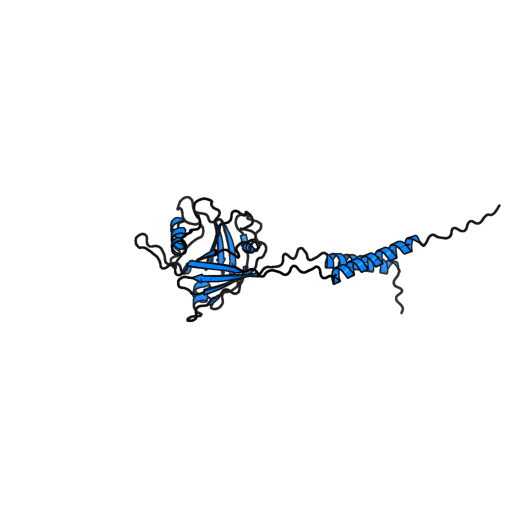A CA 1
ATOM 1547 C C . ALA A 1 203 ? 13.266 11.071 12.588 1.00 56.69 203 ALA A C 1
ATOM 1549 O O . ALA A 1 203 ? 13.979 12.069 12.437 1.00 56.69 203 ALA A O 1
ATOM 1550 N N . PHE A 1 204 ? 12.275 11.027 13.485 1.00 62.62 204 PHE A N 1
ATOM 1551 C CA . PHE A 1 204 ? 11.992 12.093 14.444 1.00 62.62 204 PHE A CA 1
ATOM 1552 C C . PHE A 1 204 ? 12.964 11.986 15.623 1.00 62.62 204 PHE A C 1
ATOM 1554 O O . PHE A 1 204 ? 12.858 11.072 16.443 1.00 62.62 204 PHE A O 1
ATOM 1561 N N . ASN A 1 205 ? 13.887 12.939 15.751 1.00 54.09 205 ASN A N 1
ATOM 1562 C CA . ASN A 1 205 ? 14.664 13.075 16.978 1.00 54.09 205 ASN A CA 1
ATOM 1563 C C . ASN A 1 205 ? 13.794 13.774 18.027 1.00 54.09 205 ASN A C 1
ATOM 1565 O O . ASN A 1 205 ? 13.317 14.881 17.784 1.00 54.09 205 ASN A O 1
ATOM 1569 N N . ASN A 1 206 ? 13.630 13.147 19.197 1.00 53.19 206 ASN A N 1
ATOM 1570 C CA . ASN A 1 206 ? 12.745 13.559 20.304 1.00 53.19 206 ASN A CA 1
ATOM 1571 C C . ASN A 1 206 ? 12.939 14.997 20.847 1.00 53.19 206 ASN A C 1
ATOM 1573 O O . ASN A 1 206 ? 12.241 15.386 21.779 1.00 53.19 206 ASN A O 1
ATOM 1577 N N . GLU A 1 207 ? 13.854 15.797 20.294 1.00 47.75 207 GLU A N 1
ATOM 1578 C CA . GLU A 1 207 ? 14.173 17.148 20.770 1.00 47.75 207 GLU A CA 1
ATOM 1579 C C . GLU A 1 207 ? 14.297 18.212 19.663 1.00 47.75 207 GLU A C 1
ATOM 1581 O O . GLU A 1 207 ? 14.378 19.399 19.982 1.00 47.75 207 GLU A O 1
ATOM 1586 N N . GLN A 1 208 ? 14.266 17.856 18.371 1.00 47.06 208 GLN A N 1
ATOM 1587 C CA . GLN A 1 208 ? 14.298 18.850 17.292 1.00 47.06 208 GLN A CA 1
ATOM 1588 C C . GLN A 1 208 ? 13.359 18.507 16.136 1.00 47.06 208 GLN A C 1
ATOM 1590 O O . GLN A 1 208 ? 13.438 17.462 15.499 1.00 47.06 208 GLN A O 1
ATOM 1595 N N . ASN A 1 209 ? 12.485 19.483 15.900 1.00 45.19 209 ASN A N 1
ATOM 1596 C CA . ASN A 1 209 ? 11.510 19.610 14.835 1.00 45.19 209 ASN A CA 1
ATOM 1597 C C . ASN A 1 209 ? 11.992 19.136 13.455 1.00 45.19 209 ASN A C 1
ATOM 1599 O O . ASN A 1 209 ? 13.028 19.572 12.960 1.00 45.19 209 ASN A O 1
ATOM 1603 N N . VAL A 1 210 ? 11.090 18.387 12.813 1.00 47.84 210 VAL A N 1
ATOM 1604 C CA . VAL A 1 210 ? 10.959 18.186 11.364 1.00 47.84 210 VAL A CA 1
ATOM 1605 C C . VAL A 1 210 ? 12.134 17.430 10.741 1.00 47.84 210 VAL A C 1
ATOM 1607 O O . VAL A 1 210 ? 12.997 18.001 10.072 1.00 47.84 210 VAL A O 1
ATOM 1610 N N . GLY A 1 211 ? 12.096 16.100 10.879 1.00 47.38 211 GLY A N 1
ATOM 1611 C CA . GLY A 1 211 ? 12.688 15.226 9.870 1.00 47.38 211 GLY A CA 1
ATOM 1612 C C . GLY A 1 211 ? 12.174 15.668 8.500 1.00 47.38 211 GLY A C 1
ATOM 1613 O O . GLY A 1 211 ? 10.993 15.977 8.332 1.00 47.38 211 GLY A O 1
ATOM 1614 N N . THR A 1 212 ? 13.068 15.819 7.528 1.00 52.38 212 THR A N 1
ATOM 1615 C CA . THR A 1 212 ? 12.673 16.225 6.181 1.00 52.38 212 THR A CA 1
ATOM 1616 C C . THR A 1 212 ? 11.677 15.193 5.650 1.00 52.38 212 THR A C 1
ATOM 1618 O O . THR A 1 212 ? 12.032 14.040 5.420 1.00 52.38 212 THR A O 1
ATOM 1621 N N . ASN A 1 213 ? 10.416 15.605 5.467 1.00 57.66 213 ASN A N 1
ATOM 1622 C CA . ASN A 1 213 ? 9.291 14.788 4.983 1.00 57.66 213 ASN A CA 1
ATOM 1623 C C . ASN A 1 213 ? 9.434 14.368 3.506 1.00 57.66 213 ASN A C 1
ATOM 1625 O O . ASN A 1 213 ? 8.482 14.396 2.725 1.00 57.66 213 ASN A O 1
ATOM 1629 N N . SER A 1 214 ? 10.641 14.001 3.093 1.00 65.00 214 SER A N 1
ATOM 1630 C CA . SER A 1 214 ? 11.003 13.682 1.718 1.00 65.00 214 SER A CA 1
ATOM 1631 C C . SER A 1 214 ? 10.267 12.459 1.181 1.00 65.00 214 SER A C 1
ATOM 1633 O O . SER A 1 214 ? 10.123 12.337 -0.031 1.00 65.00 214 SER A O 1
ATOM 1635 N N . GLY A 1 215 ? 9.779 11.588 2.066 1.00 75.75 215 GLY A N 1
ATOM 1636 C CA . GLY A 1 215 ? 8.996 10.411 1.712 1.00 75.75 215 GLY A CA 1
ATOM 1637 C C . GLY A 1 215 ? 7.491 10.648 1.583 1.00 75.75 215 GLY A C 1
ATOM 1638 O O . GLY A 1 215 ? 6.833 9.822 0.969 1.00 75.75 215 GLY A O 1
ATOM 1639 N N . VAL A 1 216 ? 6.924 11.741 2.111 1.00 83.69 216 VAL A N 1
ATOM 1640 C CA . VAL A 1 216 ? 5.459 11.926 2.195 1.00 83.69 216 VAL A CA 1
ATOM 1641 C C . VAL A 1 216 ? 4.891 12.486 0.894 1.00 83.69 216 VAL A C 1
ATOM 1643 O O . VAL A 1 216 ? 5.443 13.419 0.298 1.00 83.69 216 VAL A O 1
ATOM 1646 N N . PHE A 1 217 ? 3.747 11.963 0.461 1.00 84.25 217 PHE A N 1
ATOM 1647 C CA . PHE A 1 217 ? 3.093 12.363 -0.775 1.00 84.25 217 PHE A CA 1
ATOM 1648 C C . PHE A 1 217 ? 1.564 12.338 -0.706 1.00 84.25 217 PHE A C 1
ATOM 1650 O O . PHE A 1 217 ? 0.944 11.850 0.237 1.00 84.25 217 PHE A O 1
ATOM 1657 N N . LYS A 1 218 ? 0.973 12.900 -1.764 1.00 86.81 218 LYS A N 1
ATOM 1658 C CA . LYS A 1 218 ? -0.446 12.790 -2.101 1.00 86.81 218 LYS A CA 1
ATOM 1659 C C . LYS A 1 218 ? -0.571 12.287 -3.530 1.00 86.81 218 LYS A C 1
ATOM 1661 O O . LYS A 1 218 ? 0.248 12.671 -4.371 1.00 86.81 218 LYS A O 1
ATOM 1666 N N . PHE A 1 219 ? -1.584 11.480 -3.802 1.00 87.88 219 PHE A N 1
ATOM 1667 C CA . PHE A 1 219 ? -1.939 11.067 -5.155 1.00 87.88 219 PHE A CA 1
ATOM 1668 C C . PHE A 1 219 ? -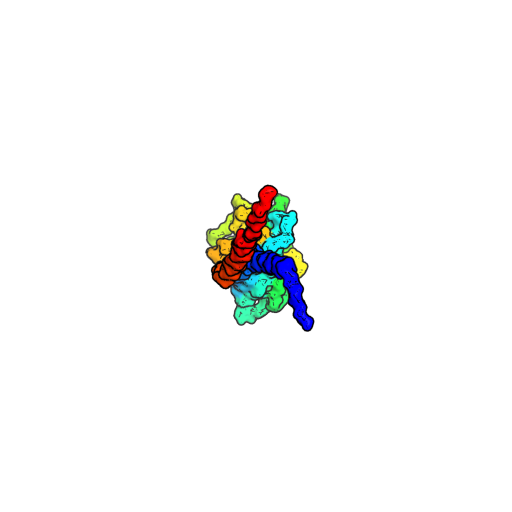3.449 10.987 -5.329 1.00 87.88 219 PHE A C 1
ATOM 1670 O O . PHE A 1 219 ? -4.197 10.929 -4.357 1.00 87.88 219 PHE A O 1
ATOM 1677 N N . SER A 1 220 ? -3.878 10.968 -6.581 1.00 88.69 220 SER A N 1
ATOM 1678 C CA . SER A 1 220 ? -5.271 10.744 -6.956 1.00 88.69 220 SER A CA 1
ATOM 1679 C C . SER A 1 220 ? -5.377 9.483 -7.796 1.00 88.69 220 SER A C 1
ATOM 1681 O O . SER A 1 220 ? -4.425 9.104 -8.489 1.00 88.69 220 SER A O 1
ATOM 1683 N N . LEU A 1 221 ? -6.546 8.853 -7.738 1.00 88.56 221 LEU A N 1
ATOM 1684 C CA . LEU A 1 221 ? -6.883 7.683 -8.535 1.00 88.56 221 LEU A CA 1
ATOM 1685 C C . LEU A 1 221 ? -7.788 8.068 -9.696 1.00 88.56 221 LEU A C 1
ATOM 1687 O O . LEU A 1 221 ? -8.722 8.846 -9.551 1.00 88.56 221 LEU A O 1
ATOM 1691 N N . GLN A 1 222 ? -7.542 7.471 -10.852 1.00 87.69 222 GLN A N 1
ATOM 1692 C CA . GLN A 1 222 ? -8.385 7.608 -12.027 1.00 87.69 222 GLN A CA 1
ATOM 1693 C C . GLN A 1 222 ? -8.693 6.223 -12.567 1.00 87.69 222 GLN A C 1
ATOM 1695 O O . GLN A 1 222 ? -7.813 5.528 -13.068 1.00 87.69 222 GLN A O 1
ATOM 1700 N N . PHE A 1 223 ? -9.953 5.818 -12.491 1.00 81.50 223 PHE A N 1
ATOM 1701 C CA . PHE A 1 223 ? -10.409 4.605 -13.151 1.00 81.50 223 PHE A CA 1
ATOM 1702 C C . PHE A 1 223 ? -11.034 4.991 -14.490 1.00 81.50 223 PHE A C 1
ATOM 1704 O O . PHE A 1 223 ? -11.890 5.879 -14.521 1.00 81.50 223 PHE A O 1
ATOM 1711 N N . PRO A 1 224 ? -10.637 4.359 -15.608 1.00 69.31 224 PRO A N 1
ATOM 1712 C CA . PRO A 1 224 ? -11.330 4.575 -16.864 1.00 69.31 224 PRO A CA 1
ATOM 1713 C C . PRO A 1 224 ? -12.789 4.147 -16.691 1.00 69.31 224 PRO A C 1
ATOM 1715 O O . PRO A 1 224 ? -13.076 3.065 -16.168 1.00 69.31 224 PRO A O 1
ATOM 1718 N N . SER A 1 225 ? -13.721 4.988 -17.135 1.00 59.25 225 SER A N 1
ATOM 1719 C CA . SER A 1 225 ? -15.116 4.586 -17.252 1.00 59.25 225 SER A CA 1
ATOM 1720 C C . SER A 1 225 ? -15.180 3.419 -18.233 1.00 59.25 225 SER A C 1
ATOM 1722 O O . SER A 1 225 ? -14.881 3.562 -19.418 1.00 59.25 225 SER A O 1
ATOM 1724 N N . GLN A 1 226 ? -15.514 2.224 -17.744 1.00 53.00 226 GLN A N 1
ATOM 1725 C CA . GLN A 1 226 ? -15.776 1.118 -18.654 1.00 53.00 226 GLN A CA 1
ATOM 1726 C C . GLN A 1 226 ? -17.032 1.461 -19.458 1.00 53.00 226 GLN A C 1
ATOM 1728 O O . GLN A 1 226 ? -18.080 1.700 -18.848 1.00 53.00 226 GLN A O 1
ATOM 1733 N N . PRO A 1 227 ? -16.985 1.446 -20.803 1.00 43.12 227 PRO A N 1
ATOM 1734 C CA . PRO A 1 227 ? -18.199 1.221 -21.555 1.00 43.12 227 PRO A CA 1
ATOM 1735 C C . PRO A 1 227 ? -18.690 -0.158 -21.120 1.00 43.12 227 PRO A C 1
ATOM 1737 O O . PRO A 1 227 ? -18.016 -1.165 -21.345 1.00 43.12 227 PRO A O 1
ATOM 1740 N N . VAL A 1 228 ? -19.829 -0.196 -20.427 1.00 48.22 228 VAL A N 1
ATOM 1741 C CA . VAL A 1 228 ? -20.584 -1.436 -20.248 1.00 48.22 228 VAL A CA 1
ATOM 1742 C C . VAL A 1 228 ? -20.681 -2.041 -21.645 1.00 48.22 228 VAL A C 1
ATOM 1744 O O . VAL A 1 228 ? -21.157 -1.334 -22.537 1.00 48.22 228 VAL A O 1
ATOM 1747 N N . PRO A 1 229 ? -20.181 -3.268 -21.892 1.00 45.41 229 PRO A N 1
ATOM 1748 C CA . PRO A 1 229 ? -20.388 -3.896 -23.179 1.00 45.41 229 PRO A CA 1
ATOM 1749 C C . PRO A 1 229 ? -21.897 -3.933 -23.376 1.00 45.41 229 PRO A C 1
ATOM 1751 O O . PRO A 1 229 ? -22.595 -4.660 -22.666 1.00 45.41 229 PRO A O 1
ATOM 1754 N N . GLU A 1 230 ? -22.421 -3.101 -24.278 1.00 44.75 230 GLU A N 1
ATOM 1755 C CA . GLU A 1 230 ? -23.792 -3.278 -24.722 1.00 44.75 230 GLU A CA 1
ATOM 1756 C C . GLU A 1 230 ? -23.892 -4.744 -25.145 1.00 44.75 230 GLU A C 1
ATOM 1758 O O . GLU A 1 230 ? -22.971 -5.233 -25.819 1.00 44.75 230 GLU A O 1
ATOM 1763 N N . PRO A 1 231 ? -24.925 -5.483 -24.704 1.00 48.19 231 PRO A N 1
ATOM 1764 C CA . PRO A 1 231 ? -25.076 -6.870 -25.098 1.00 48.19 231 PRO A CA 1
ATOM 1765 C C . PRO A 1 231 ? -25.036 -6.889 -26.619 1.00 48.19 231 PRO A C 1
ATOM 1767 O O . PRO A 1 231 ? -25.943 -6.362 -27.262 1.00 48.19 231 PRO A O 1
ATOM 1770 N N . GLN A 1 232 ? -23.944 -7.406 -27.196 1.00 48.22 232 GLN A N 1
ATOM 1771 C CA . GLN A 1 232 ? -23.756 -7.360 -28.637 1.00 48.22 232 GLN A CA 1
ATOM 1772 C C . GLN A 1 232 ? -24.974 -8.045 -29.247 1.00 48.22 232 GLN A C 1
ATOM 1774 O O . GLN A 1 232 ? -25.173 -9.248 -29.052 1.00 48.22 232 GLN A O 1
ATOM 1779 N N . ALA A 1 233 ? -25.815 -7.273 -29.942 1.00 48.38 233 ALA A N 1
ATOM 1780 C CA . ALA A 1 233 ? -27.105 -7.724 -30.466 1.00 48.38 233 ALA A CA 1
ATOM 1781 C C . ALA A 1 233 ? -26.977 -9.009 -31.312 1.00 48.38 233 ALA A C 1
ATOM 1783 O O . ALA A 1 233 ? -27.918 -9.791 -31.428 1.00 48.38 233 ALA A O 1
ATOM 1784 N N . ASN A 1 234 ? -25.773 -9.270 -31.821 1.00 45.19 234 ASN A N 1
ATOM 1785 C CA . ASN A 1 234 ? -25.376 -10.459 -32.563 1.00 45.19 234 ASN A CA 1
ATOM 1786 C C . ASN A 1 234 ? -25.532 -11.765 -31.751 1.00 45.19 234 ASN A C 1
ATOM 1788 O O . ASN A 1 234 ? -25.981 -12.771 -32.302 1.00 45.19 234 ASN A O 1
ATOM 1792 N N . ASN A 1 235 ? -25.243 -11.759 -30.443 1.00 47.53 235 ASN A N 1
ATOM 1793 C CA . ASN A 1 235 ? -25.379 -12.944 -29.583 1.00 47.53 235 ASN A CA 1
ATOM 1794 C C . ASN A 1 235 ? -26.843 -13.207 -29.196 1.00 47.53 235 ASN A C 1
ATOM 1796 O O . ASN A 1 235 ? -27.278 -14.359 -29.145 1.00 47.53 235 ASN A O 1
ATOM 1800 N N . ALA A 1 236 ? -27.631 -12.145 -29.002 1.00 49.28 236 ALA A N 1
ATOM 1801 C CA . ALA A 1 236 ? -29.072 -12.260 -28.784 1.00 49.28 236 ALA A CA 1
ATOM 1802 C C . ALA A 1 236 ? -29.796 -12.795 -30.036 1.00 49.28 236 ALA A C 1
ATOM 1804 O O . ALA A 1 236 ? -30.688 -13.636 -29.922 1.00 49.28 236 ALA A O 1
ATOM 1805 N N . LEU A 1 237 ? -29.374 -12.376 -31.237 1.00 50.97 237 LEU A N 1
ATOM 1806 C CA . LEU A 1 237 ? -29.944 -12.836 -32.508 1.00 50.97 237 LEU A CA 1
ATOM 1807 C C . LEU A 1 237 ? -29.724 -14.343 -32.732 1.00 50.97 237 LEU A C 1
ATOM 1809 O O . LEU A 1 237 ? -30.637 -15.041 -33.176 1.00 50.97 237 LEU A O 1
ATOM 1813 N N . LEU A 1 238 ? -28.545 -14.862 -32.370 1.00 52.22 238 LEU A N 1
ATOM 1814 C CA . LEU A 1 238 ? -28.250 -16.298 -32.423 1.00 52.22 238 LEU A CA 1
ATOM 1815 C C . LEU A 1 238 ? -29.107 -17.093 -31.425 1.00 52.22 238 LEU A C 1
ATOM 1817 O O . LEU A 1 238 ? -29.669 -18.125 -31.794 1.00 52.22 238 LEU A O 1
ATOM 1821 N N . GLY A 1 239 ? -29.294 -16.588 -30.201 1.00 51.91 239 GLY A N 1
ATOM 1822 C CA . GLY A 1 239 ? -30.162 -17.215 -29.196 1.00 51.91 239 GLY A CA 1
ATOM 1823 C C . GLY A 1 239 ? -31.632 -17.295 -29.630 1.00 51.91 239 GLY A C 1
ATOM 1824 O O . GLY A 1 239 ? -32.260 -18.353 -29.522 1.00 51.91 239 GLY A O 1
ATOM 1825 N N . VAL A 1 240 ? -32.174 -16.210 -30.196 1.00 56.53 240 VAL A N 1
ATOM 1826 C CA . VAL A 1 240 ? -33.551 -16.172 -30.724 1.00 56.53 240 VAL A CA 1
ATOM 1827 C C . VAL A 1 240 ? -33.701 -17.072 -31.957 1.00 56.53 240 VAL A C 1
ATOM 1829 O O . VAL A 1 240 ? -34.703 -17.781 -32.079 1.00 56.53 240 VAL A O 1
ATOM 1832 N N . GLY A 1 241 ? -32.699 -17.116 -32.841 1.00 55.38 241 GLY A N 1
ATOM 1833 C CA . GLY A 1 241 ? -32.694 -17.992 -34.016 1.00 55.38 241 GLY A CA 1
ATOM 1834 C C . GLY A 1 241 ? -32.724 -19.482 -33.657 1.00 55.38 241 GLY A C 1
ATOM 1835 O O . GLY A 1 241 ? -33.506 -20.245 -34.232 1.00 55.38 241 GLY A O 1
ATOM 1836 N N . VAL A 1 242 ? -31.938 -19.898 -32.658 1.00 59.75 242 VAL A N 1
ATOM 1837 C CA . VAL A 1 242 ? -31.918 -21.288 -32.169 1.00 59.75 242 VAL A CA 1
ATOM 1838 C C . VAL A 1 242 ? -33.239 -21.654 -31.485 1.00 59.75 242 VAL A C 1
ATOM 1840 O O . VAL A 1 242 ? -33.799 -22.715 -31.769 1.00 59.75 242 VAL A O 1
ATOM 1843 N N . LEU A 1 243 ? -33.802 -20.768 -30.655 1.00 56.91 243 LEU A N 1
ATOM 1844 C CA . LEU A 1 243 ? -35.123 -20.973 -30.042 1.00 56.91 243 LEU A CA 1
ATOM 1845 C C . LEU A 1 243 ? -36.240 -21.100 -31.092 1.00 56.91 243 LEU A C 1
ATOM 1847 O O . LEU A 1 243 ? -37.089 -21.989 -30.980 1.00 56.91 243 LEU A O 1
ATOM 1851 N N . GLY A 1 244 ? -36.212 -20.276 -32.143 1.00 59.38 244 GLY A N 1
ATOM 1852 C CA . GLY A 1 244 ? -37.149 -20.357 -33.266 1.00 59.38 244 GLY A CA 1
ATOM 1853 C C . GLY A 1 244 ? -37.064 -21.689 -34.019 1.00 59.38 244 GLY A C 1
ATOM 1854 O O . GLY A 1 244 ? -38.089 -22.327 -34.276 1.00 59.38 244 GLY A O 1
ATOM 1855 N N . ALA A 1 245 ? -35.850 -22.167 -34.308 1.00 59.38 245 ALA A N 1
ATOM 1856 C CA . ALA A 1 245 ? -35.633 -23.448 -34.983 1.00 59.38 245 ALA A CA 1
ATOM 1857 C C . ALA A 1 245 ? -36.084 -24.651 -34.132 1.00 59.38 245 ALA A C 1
ATOM 1859 O O . ALA A 1 245 ? -36.724 -25.575 -34.645 1.00 59.38 245 ALA A O 1
ATOM 1860 N N . VAL A 1 246 ? -35.821 -24.630 -32.820 1.00 60.19 246 VAL A N 1
ATOM 1861 C CA . VAL A 1 246 ? -36.248 -25.688 -31.886 1.00 60.19 246 VAL A CA 1
ATOM 1862 C C . VAL A 1 246 ? -37.775 -25.733 -31.752 1.00 60.19 246 VAL A C 1
ATOM 1864 O O . VAL A 1 246 ? -38.363 -26.821 -31.759 1.00 60.19 246 VAL A O 1
ATOM 1867 N N . LEU A 1 247 ? -38.444 -24.578 -31.689 1.00 57.69 247 LEU A N 1
ATOM 1868 C CA . LEU A 1 247 ? -39.909 -24.507 -31.657 1.00 57.69 247 LEU A CA 1
ATOM 1869 C C . LEU A 1 247 ? -40.542 -25.039 -32.951 1.00 57.69 247 LEU A C 1
ATOM 1871 O O . LEU A 1 247 ? -41.507 -25.805 -32.876 1.00 57.69 247 LEU A O 1
ATOM 1875 N N . LEU A 1 248 ? -39.971 -24.723 -34.119 1.00 58.81 248 LEU A N 1
ATOM 1876 C CA . LEU A 1 248 ? -40.416 -25.259 -35.414 1.00 58.81 248 LEU A CA 1
ATOM 1877 C C . LEU A 1 248 ? -40.237 -26.782 -35.513 1.00 58.81 248 LEU A C 1
ATOM 1879 O O . LEU A 1 248 ? -41.118 -27.486 -36.009 1.00 58.81 248 LEU A O 1
ATOM 1883 N N . MET A 1 249 ? -39.137 -27.332 -34.994 1.00 58.19 249 MET A N 1
ATOM 1884 C CA . MET A 1 249 ? -38.943 -28.787 -34.958 1.00 58.19 249 MET A CA 1
ATOM 1885 C C . MET A 1 249 ? -39.921 -29.490 -34.005 1.00 58.19 249 MET A C 1
ATOM 1887 O O . MET A 1 249 ? -40.361 -30.610 -34.288 1.00 58.19 249 MET A O 1
ATOM 1891 N N . LYS A 1 250 ? -40.295 -28.846 -32.893 1.00 53.59 250 LYS A N 1
ATOM 1892 C CA . LYS A 1 250 ? -41.269 -29.380 -31.928 1.00 53.59 250 LYS A CA 1
ATOM 1893 C C . LYS A 1 250 ? -42.710 -29.305 -32.450 1.00 53.59 250 LYS A C 1
ATOM 1895 O O . LYS A 1 250 ? -43.477 -30.240 -32.215 1.00 53.59 250 LYS A O 1
ATOM 1900 N N . SER A 1 251 ? -43.085 -28.249 -33.177 1.00 55.06 251 SER A N 1
ATOM 1901 C CA . SER A 1 251 ? -44.431 -28.119 -33.759 1.00 55.06 251 SER A CA 1
ATOM 1902 C C . SER A 1 251 ? -44.676 -29.134 -34.885 1.00 55.06 251 SER A C 1
ATOM 1904 O O . SER A 1 251 ? -45.743 -29.748 -34.929 1.00 55.06 251 SER A O 1
ATOM 1906 N N . ASN A 1 252 ? -43.663 -29.430 -35.708 1.00 52.16 252 ASN A N 1
ATOM 1907 C CA . ASN A 1 252 ? -43.767 -30.416 -36.792 1.00 52.16 252 ASN A CA 1
ATOM 1908 C C . ASN A 1 252 ? -43.940 -31.869 -36.308 1.00 52.16 252 ASN A C 1
ATOM 1910 O O . ASN A 1 252 ? -44.512 -32.696 -37.017 1.00 52.16 252 ASN A O 1
ATOM 1914 N N . GLN A 1 253 ? -43.500 -32.207 -35.091 1.00 51.94 253 GLN A N 1
ATOM 1915 C CA . GLN A 1 253 ? -43.729 -33.544 -34.524 1.00 51.94 253 GLN A CA 1
ATOM 1916 C C . GLN A 1 253 ? -45.181 -33.765 -34.079 1.00 51.94 253 GLN A C 1
ATOM 1918 O O . GLN A 1 253 ? -45.650 -34.900 -34.105 1.00 51.94 253 GLN A O 1
ATOM 1923 N N . ARG A 1 254 ? -45.924 -32.703 -33.732 1.00 51.31 254 ARG A N 1
ATOM 1924 C CA . ARG A 1 254 ? -47.348 -32.810 -33.357 1.00 51.31 254 ARG A CA 1
ATOM 1925 C C . ARG A 1 254 ? -48.289 -32.973 -34.555 1.00 51.31 254 ARG A C 1
ATOM 1927 O O . ARG A 1 254 ? -49.419 -33.414 -34.363 1.00 51.31 254 ARG A O 1
ATOM 1934 N N . LEU A 1 255 ? -47.832 -32.661 -35.770 1.00 47.06 255 LEU A N 1
ATOM 1935 C CA . LEU A 1 255 ? -48.617 -32.799 -37.004 1.00 47.06 255 LEU A CA 1
ATOM 1936 C C . LEU A 1 255 ? -48.585 -34.213 -37.606 1.00 47.06 255 LEU A C 1
ATOM 1938 O O . LEU A 1 255 ? -49.408 -34.530 -38.459 1.00 47.06 255 LEU A O 1
ATOM 1942 N N . LYS A 1 256 ? -47.707 -35.105 -37.130 1.00 48.72 256 LYS A N 1
ATOM 1943 C CA . LYS A 1 256 ? -47.739 -36.530 -37.494 1.00 48.72 256 LYS A CA 1
ATOM 1944 C C . LYS A 1 256 ? -48.686 -37.302 -36.572 1.00 48.72 256 LYS A C 1
ATOM 1946 O O . LYS A 1 256 ? -48.243 -38.128 -35.779 1.00 48.72 256 LYS A O 1
ATOM 1951 N N . LYS A 1 257 ? -49.994 -37.047 -36.662 1.00 46.25 257 LYS A N 1
ATOM 1952 C CA . LYS A 1 257 ? -50.979 -38.035 -36.193 1.00 46.25 257 LYS A CA 1
ATOM 1953 C C . LYS A 1 257 ? -51.144 -39.103 -37.284 1.00 46.25 257 LYS A C 1
ATOM 1955 O O . LYS A 1 257 ? -51.343 -38.730 -38.439 1.00 46.25 257 LYS A O 1
ATOM 1960 N N . PRO A 1 258 ? -51.040 -40.403 -36.967 1.00 43.59 258 PRO A N 1
ATOM 1961 C CA . PRO A 1 258 ? -51.321 -41.454 -37.936 1.00 43.59 258 PRO A CA 1
ATOM 1962 C C . PRO A 1 258 ? -52.808 -41.427 -38.312 1.00 43.59 258 PRO A C 1
ATOM 1964 O O . PRO A 1 258 ? -53.673 -41.307 -37.446 1.00 43.59 258 PRO A O 1
ATOM 1967 N N . VAL A 1 259 ? -53.096 -41.517 -39.612 1.00 47.44 259 VAL A N 1
ATOM 1968 C CA . VAL A 1 259 ? -54.450 -41.735 -40.136 1.00 47.44 259 VAL A CA 1
ATOM 1969 C C . VAL A 1 259 ? -54.897 -43.125 -39.683 1.00 47.44 259 VAL A C 1
ATOM 1971 O O . VAL A 1 259 ? -54.382 -44.136 -40.154 1.00 47.44 259 VAL A O 1
ATOM 1974 N N . GLU A 1 260 ? -55.824 -43.173 -38.733 1.00 42.19 260 GLU A N 1
ATOM 1975 C CA . GLU A 1 260 ? -56.424 -44.406 -38.231 1.00 42.19 260 GLU A CA 1
ATOM 1976 C C . GLU A 1 260 ? -57.457 -44.907 -39.258 1.00 42.19 260 GLU A C 1
ATOM 1978 O O . GLU A 1 260 ? -58.547 -44.352 -39.403 1.00 42.19 260 GLU A O 1
ATOM 1983 N N . TYR A 1 261 ? -57.094 -45.929 -40.037 1.00 40.28 261 TYR A N 1
ATOM 1984 C CA . TYR A 1 261 ? -57.988 -46.554 -41.016 1.00 40.28 261 TYR A CA 1
ATOM 1985 C C . TYR A 1 261 ? -58.949 -47.509 -40.285 1.00 40.28 261 TYR A C 1
ATOM 1987 O O . TYR A 1 261 ? -58.604 -48.656 -39.997 1.00 40.28 261 TYR A O 1
ATOM 1995 N N . LYS A 1 262 ? -60.169 -47.054 -39.973 1.00 39.81 262 LYS A N 1
ATOM 1996 C CA . LYS A 1 262 ? -61.252 -47.936 -39.502 1.00 39.81 262 LYS A CA 1
ATOM 1997 C C . LYS A 1 262 ? -61.757 -48.798 -40.661 1.00 39.81 262 LYS A C 1
ATOM 1999 O O . LYS A 1 262 ? -62.465 -48.316 -41.541 1.00 39.81 262 LYS A O 1
ATOM 2004 N N . LYS A 1 263 ? -61.419 -50.088 -40.645 1.00 38.56 263 LYS A N 1
ATOM 2005 C CA . LYS A 1 263 ? -62.073 -51.112 -41.470 1.00 38.56 263 LYS A CA 1
ATOM 2006 C C . LYS A 1 263 ? -63.320 -51.601 -40.727 1.00 38.56 263 LYS A C 1
ATOM 2008 O O . LYS A 1 263 ? -63.201 -52.262 -39.702 1.00 38.56 263 LYS A O 1
ATOM 2013 N N . HIS A 1 264 ? -64.500 -51.270 -41.243 1.00 41.50 264 HIS A N 1
ATOM 2014 C CA . HIS A 1 264 ? -65.733 -51.978 -40.906 1.00 41.50 264 HIS A CA 1
ATOM 2015 C C . HIS A 1 264 ? -65.748 -53.317 -41.655 1.00 41.50 264 HIS A C 1
ATOM 2017 O O . HIS A 1 264 ? -65.672 -53.333 -42.883 1.00 41.50 264 HIS A O 1
ATOM 2023 N N . GLN A 1 265 ? -65.859 -54.424 -40.925 1.00 38.97 265 GLN A N 1
ATOM 2024 C CA . GLN A 1 265 ? -66.454 -55.663 -41.420 1.00 38.97 265 GLN A CA 1
ATOM 2025 C C . GLN A 1 265 ? -67.473 -56.149 -40.384 1.00 38.97 265 GLN A C 1
ATOM 2027 O O . GLN A 1 265 ? -67.285 -55.924 -39.189 1.00 38.97 265 GLN A O 1
ATOM 2032 N N . LEU A 1 266 ? -68.570 -56.666 -40.940 1.00 41.34 266 LEU A N 1
ATOM 2033 C CA . LEU A 1 266 ? -69.860 -57.029 -40.352 1.00 41.34 266 LEU A CA 1
ATOM 2034 C C . LEU A 1 266 ? -69.782 -57.990 -39.163 1.00 41.34 266 LEU A C 1
ATOM 2036 O O . LEU A 1 266 ? -68.912 -58.888 -39.197 1.00 41.34 266 LEU A O 1
#

pLDDT: mean 70.95, std 17.59, range [38.56, 94.88]

Organism: NCBI:txid128403